Protein AF-A0A177HB81-F1 (afdb_monomer_lite)

Secondary structure (DSSP, 8-state):
--EEEEEEEEEES-HHHHHHIIIIIS-PEEEPGGGS-BPPP-SSSS--S-EEEEESSSSEEEEEE--TTHHHHTT-S--TTSS-EEEEEES-HHHHHHHHHHTT--EEEEETSSBTTEEEEEEE-TT--EEEEEEE--------S-TTS--------TT----------EEEEEEE-BPTT-HHHHHHHHHHSPPTT-SEEEEEEETTS-EEEEEEESS---TTTS-S---TTHHHHGGGBPPPTTS-SSEEEEEEEEEEEE-HHHHHHTTTS-EEEEEEEEEBPTT-HHHHHHHHHTS---TT--EEEEEEEETTEEEEEEEEEHHHHHHHHHHHHHHHHHHGGGB--BTTBSEEEEEEEEEEEEE--

Foldseek 3Di:
DDKAFAEWEAEDQCLVVVVCCCCVVVVWAWDPCVVFAFDDA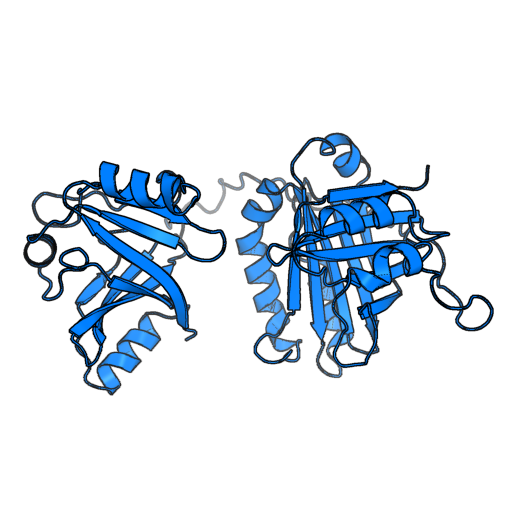DQQAADDFDWTWTHPQRYIYIYTYADPCHCVSHVHDDDCRPGIATEIEDPCVPVVVVVCVVVVWDKTFNQCRTGPQKGWIWGADPVRGIYIYIYGHDPDDDPDPDPPPPPPDLPPPPDPPQPQPCQFFKKKKKKFAFDPPCLVVVVVQCQVDPFPQFQKKWWFQFPNRMIMIMTTHRDDDDPPPDDPRPPPRCVVCVVRTDADPVRHRMDMFMATWPDKGADVVLCVVCVPAWKKKKKKKFFFDPPCQVVCVVLVNVQDDGPSWGIWIWGDRDPRMIIIITMGGPVRCVVCVVSNVVSCVVCVVGTDDDVPHRMDMTMGITPDMDGDD

Structure (mmCIF, N/CA/C/O backbone):
data_AF-A0A177HB81-F1
#
_entry.id   AF-A0A177HB81-F1
#
loop_
_atom_site.group_PDB
_atom_site.id
_atom_site.type_symbol
_atom_site.label_atom_id
_atom_site.label_alt_id
_atom_site.label_comp_id
_atom_site.label_asym_id
_atom_site.label_entity_id
_atom_site.label_seq_id
_atom_site.pdbx_PDB_ins_code
_atom_site.Cartn_x
_atom_site.Cartn_y
_atom_site.Cartn_z
_atom_site.occupancy
_atom_site.B_iso_or_equiv
_atom_site.auth_seq_id
_atom_site.auth_comp_id
_atom_site.auth_asym_id
_atom_site.auth_atom_id
_atom_site.pdbx_PDB_model_num
ATOM 1 N N . MET A 1 1 ? -5.583 -16.896 -6.179 1.00 84.88 1 MET A N 1
ATOM 2 C CA . MET A 1 1 ? -5.947 -16.187 -7.419 1.00 84.88 1 MET A CA 1
ATOM 3 C C . MET A 1 1 ? -6.757 -14.946 -7.085 1.00 84.88 1 MET A C 1
ATOM 5 O O . MET A 1 1 ? -7.984 -14.978 -7.038 1.00 84.88 1 MET A O 1
ATOM 9 N N . LYS A 1 2 ? -6.033 -13.864 -6.822 1.00 88.94 2 LYS A N 1
ATOM 10 C CA . LYS A 1 2 ? -6.499 -12.486 -6.710 1.00 88.94 2 LYS A CA 1
ATOM 11 C C . LYS A 1 2 ? -6.204 -11.761 -8.026 1.00 88.94 2 LYS A C 1
ATOM 13 O O . LYS A 1 2 ? -5.264 -12.128 -8.733 1.00 88.94 2 LYS A O 1
ATOM 18 N N . ILE A 1 3 ? -7.011 -10.755 -8.350 1.00 92.81 3 ILE A N 1
ATOM 19 C CA . ILE A 1 3 ? -6.816 -9.865 -9.497 1.00 92.81 3 ILE A CA 1
ATOM 20 C C . ILE A 1 3 ? -6.871 -8.427 -8.990 1.00 92.81 3 ILE A C 1
ATOM 22 O O . ILE A 1 3 ? -7.806 -8.059 -8.283 1.00 92.81 3 ILE A O 1
ATOM 26 N N . GLU A 1 4 ? -5.872 -7.626 -9.344 1.00 92.38 4 GLU A N 1
ATOM 27 C CA . GLU A 1 4 ? -5.764 -6.218 -8.957 1.00 92.38 4 GLU A CA 1
ATOM 28 C C . GLU A 1 4 ? -5.518 -5.364 -10.193 1.00 92.38 4 GLU A C 1
ATOM 30 O O . GLU A 1 4 ? -4.684 -5.709 -11.026 1.00 92.38 4 GLU A O 1
ATOM 35 N N . PHE A 1 5 ? -6.233 -4.250 -10.332 1.00 92.69 5 PHE A N 1
ATOM 36 C CA . PHE A 1 5 ? -5.971 -3.318 -11.425 1.00 92.69 5 PHE A CA 1
ATOM 37 C C . PHE A 1 5 ? -4.597 -2.668 -11.231 1.00 92.69 5 PHE A C 1
ATOM 39 O O . PHE A 1 5 ? -4.293 -2.209 -10.132 1.00 92.69 5 PHE A O 1
ATOM 46 N N . HIS A 1 6 ? -3.761 -2.677 -12.271 1.00 92.38 6 HIS A N 1
ATOM 47 C CA . HIS A 1 6 ? -2.344 -2.343 -12.128 1.00 92.38 6 HIS A CA 1
ATOM 48 C C . HIS A 1 6 ? -1.903 -1.153 -12.969 1.00 92.38 6 HIS A C 1
ATOM 50 O O . HIS A 1 6 ? -1.197 -0.273 -12.472 1.00 92.38 6 HIS A O 1
ATOM 56 N N . HIS A 1 7 ? -2.220 -1.157 -14.264 1.00 94.94 7 HIS A N 1
ATOM 57 C CA . HIS A 1 7 ? -1.816 -0.064 -15.136 1.00 94.94 7 HIS A CA 1
ATOM 58 C C . HIS A 1 7 ? -2.667 0.037 -16.402 1.00 94.94 7 HIS A C 1
ATOM 60 O O . HIS A 1 7 ? -3.351 -0.904 -16.807 1.00 94.94 7 HIS A O 1
ATOM 66 N N . ILE A 1 8 ? -2.577 1.197 -17.050 1.00 96.50 8 ILE A N 1
ATOM 67 C CA . ILE A 1 8 ? -3.023 1.394 -18.431 1.00 96.50 8 ILE A CA 1
ATOM 68 C C . ILE A 1 8 ? -1.790 1.602 -19.300 1.00 96.50 8 ILE A C 1
ATOM 70 O O . ILE A 1 8 ? -0.923 2.417 -18.984 1.00 96.50 8 ILE A O 1
ATOM 74 N N . ASN A 1 9 ? -1.715 0.887 -20.416 1.00 96.94 9 ASN A N 1
ATOM 75 C CA . ASN A 1 9 ? -0.726 1.140 -21.446 1.00 96.94 9 ASN A CA 1
ATOM 76 C C . ASN A 1 9 ? -1.305 2.057 -22.525 1.00 96.94 9 ASN A C 1
ATOM 78 O O . ASN A 1 9 ? -2.325 1.751 -23.143 1.00 96.94 9 ASN A O 1
ATOM 82 N N . CYS A 1 10 ? -0.627 3.174 -22.767 1.00 96.75 10 CYS A N 1
ATOM 83 C CA . CYS A 1 10 ? -0.903 4.077 -23.871 1.00 96.75 10 CYS A CA 1
ATOM 84 C C . CYS A 1 10 ? 0.230 4.005 -24.886 1.00 96.75 10 CYS A C 1
ATOM 86 O O . CYS A 1 10 ? 1.409 4.008 -24.532 1.00 96.75 10 CYS A O 1
ATOM 88 N N . VAL A 1 11 ? -0.136 3.988 -26.163 1.00 96.44 11 VAL A N 1
ATOM 89 C CA . VAL A 1 11 ? 0.810 3.744 -27.247 1.00 96.44 11 VAL A CA 1
ATOM 90 C C . VAL A 1 11 ? 0.881 4.944 -28.184 1.00 96.44 11 VAL A C 1
ATOM 92 O O . VAL A 1 11 ? -0.141 5.416 -28.681 1.00 96.44 11 VAL A O 1
ATOM 95 N N . SER A 1 12 ? 2.095 5.394 -28.501 1.00 95.81 12 SER A N 1
ATOM 96 C CA . SER A 1 12 ? 2.348 6.485 -29.450 1.00 95.81 12 SER A CA 1
ATOM 97 C C . SER A 1 12 ? 3.596 6.212 -30.288 1.00 95.81 12 SER A C 1
ATOM 99 O O . SER A 1 12 ? 4.480 5.477 -29.872 1.00 95.81 12 SER A O 1
ATOM 101 N N . LYS A 1 13 ? 3.699 6.807 -31.481 1.00 95.31 13 LYS A N 1
ATOM 102 C CA . LYS A 1 13 ? 4.989 6.879 -32.201 1.00 95.31 13 LYS A CA 1
ATOM 103 C C . LYS A 1 13 ? 5.904 7.969 -31.630 1.00 95.31 13 LYS A C 1
ATOM 105 O O . LYS A 1 13 ? 7.113 7.903 -31.798 1.00 95.31 13 LYS A O 1
ATOM 110 N N . ASP A 1 14 ? 5.314 8.965 -30.975 1.00 97.06 14 ASP A N 1
ATOM 111 C CA . ASP A 1 14 ? 5.996 10.036 -30.254 1.00 97.06 14 ASP A CA 1
ATOM 112 C C . ASP A 1 14 ? 5.778 9.822 -28.750 1.00 97.06 14 ASP A C 1
ATOM 114 O O . ASP A 1 14 ? 4.784 10.278 -28.174 1.00 97.06 14 ASP A O 1
ATOM 118 N N . VAL A 1 15 ? 6.655 9.020 -28.139 1.00 97.06 15 VAL A N 1
ATOM 119 C CA . VAL A 1 15 ? 6.592 8.691 -26.704 1.00 97.06 15 VAL A CA 1
ATOM 120 C C . VAL A 1 15 ? 6.981 9.904 -25.863 1.00 97.06 15 VAL A C 1
ATOM 122 O O . VAL A 1 15 ? 6.443 10.107 -24.779 1.00 97.06 15 VAL A O 1
ATOM 125 N N . GLU A 1 16 ? 7.897 10.734 -26.358 1.00 96.81 16 GLU A N 1
ATOM 126 C CA . GLU A 1 16 ? 8.315 11.959 -25.692 1.00 96.81 16 GLU A CA 1
ATOM 127 C C . GLU A 1 16 ? 7.184 12.984 -25.594 1.00 96.81 16 GLU A C 1
ATOM 129 O O . GLU A 1 16 ? 6.940 13.493 -24.501 1.00 96.81 16 GLU A O 1
ATOM 134 N N . GLY A 1 17 ? 6.467 13.247 -26.688 1.00 97.50 17 GLY A N 1
ATOM 135 C CA . GLY A 1 17 ? 5.301 14.130 -26.676 1.00 97.50 17 GLY A CA 1
ATOM 136 C C . GLY A 1 17 ? 4.175 13.607 -25.782 1.00 97.50 17 GLY A C 1
ATOM 137 O O . GLY A 1 17 ? 3.558 14.382 -25.051 1.00 97.50 17 GLY A O 1
ATOM 138 N N . LEU A 1 18 ? 3.947 12.287 -25.777 1.00 97.19 18 LEU A N 1
ATOM 139 C CA . LEU A 1 18 ? 2.955 11.656 -24.903 1.00 97.19 18 LEU A CA 1
ATOM 140 C C . LEU A 1 18 ? 3.323 11.808 -23.416 1.00 97.19 18 LEU A C 1
ATOM 142 O O . LEU A 1 18 ? 2.470 12.158 -22.606 1.00 97.19 18 LEU A O 1
ATOM 146 N N . ASP A 1 19 ? 4.592 11.595 -23.064 1.00 97.25 19 ASP A N 1
ATOM 147 C CA . ASP A 1 19 ? 5.115 11.792 -21.704 1.00 97.25 19 ASP A CA 1
ATOM 148 C C . ASP A 1 19 ? 4.970 13.235 -21.226 1.00 97.25 19 ASP A C 1
ATOM 150 O O . ASP A 1 19 ? 4.479 13.464 -20.123 1.00 97.25 19 ASP A O 1
ATOM 154 N N . LEU A 1 20 ? 5.339 14.209 -22.063 1.00 97.62 20 LEU A N 1
ATOM 155 C CA . LEU A 1 20 ? 5.171 15.625 -21.736 1.00 97.62 20 LEU A CA 1
ATOM 156 C C . LEU A 1 20 ? 3.702 15.980 -21.507 1.00 97.62 20 LEU A C 1
ATOM 158 O O . LEU A 1 20 ? 3.397 16.694 -20.562 1.00 97.62 20 LEU A O 1
ATOM 162 N N . PHE A 1 21 ? 2.777 15.446 -22.307 1.00 97.88 21 PHE A N 1
ATOM 163 C CA . PHE A 1 21 ? 1.351 15.681 -22.087 1.00 97.88 21 PHE A CA 1
ATOM 164 C C . PHE A 1 21 ? 0.896 15.196 -20.701 1.00 97.88 21 PHE A C 1
ATOM 166 O O . PHE A 1 21 ? 0.307 15.967 -19.943 1.00 97.88 21 PHE A O 1
ATOM 173 N N . TYR A 1 22 ? 1.194 13.945 -20.338 1.00 97.12 22 TYR A N 1
ATOM 174 C CA . TYR A 1 22 ? 0.781 13.403 -19.038 1.00 97.12 22 TYR A CA 1
ATOM 175 C C . TYR A 1 22 ? 1.461 14.108 -17.857 1.00 97.12 22 TYR A C 1
ATOM 177 O O . TYR A 1 22 ? 0.840 14.297 -16.811 1.00 97.12 22 TYR A O 1
ATOM 185 N N . ARG A 1 23 ? 2.710 14.544 -18.017 1.00 96.50 23 ARG A N 1
ATOM 186 C CA . ARG A 1 23 ? 3.455 15.231 -16.956 1.00 96.50 23 ARG A CA 1
ATOM 187 C C . ARG A 1 23 ? 3.088 16.700 -16.812 1.00 96.50 23 ARG A C 1
ATOM 189 O O . ARG A 1 23 ? 2.930 17.164 -15.694 1.00 96.50 23 ARG A O 1
ATOM 196 N N . ASP A 1 24 ? 2.930 17.430 -17.907 1.00 96.38 24 ASP A N 1
ATOM 197 C CA . ASP A 1 24 ? 2.758 18.884 -17.852 1.00 96.38 24 ASP A CA 1
ATOM 198 C C . ASP A 1 24 ? 1.278 19.277 -17.761 1.00 96.38 24 ASP A C 1
ATOM 200 O O . ASP A 1 24 ? 0.934 20.239 -17.076 1.00 96.38 24 ASP A O 1
ATOM 204 N N . ILE A 1 25 ? 0.386 18.531 -18.426 1.00 97.31 25 ILE A N 1
ATOM 205 C CA . ILE A 1 25 ? -1.056 18.825 -18.430 1.00 97.31 25 ILE A CA 1
ATOM 206 C C . ILE A 1 25 ? -1.763 18.116 -17.279 1.00 97.31 25 ILE A C 1
ATOM 208 O O . ILE A 1 25 ? -2.537 18.743 -16.560 1.00 97.31 25 ILE A O 1
ATOM 212 N N . LEU A 1 26 ? -1.497 16.819 -17.100 1.00 93.44 26 LEU A N 1
ATOM 213 C CA . LEU A 1 26 ? -2.117 16.019 -16.037 1.00 93.44 26 LEU A CA 1
ATOM 214 C C . LEU A 1 26 ? -1.284 15.964 -14.749 1.00 93.44 26 LEU A C 1
ATOM 216 O O . LEU A 1 26 ? -1.734 15.367 -13.777 1.00 93.44 26 LEU A O 1
ATOM 220 N N . GLN A 1 27 ? -0.113 16.612 -14.717 1.00 94.06 27 GLN A N 1
ATOM 221 C CA . GLN A 1 27 ? 0.740 16.735 -13.524 1.00 94.06 27 GLN A CA 1
ATOM 222 C C . GLN A 1 27 ? 1.178 15.391 -12.918 1.00 94.06 27 GLN A C 1
ATOM 224 O O . GLN A 1 27 ? 1.518 15.305 -11.735 1.00 94.06 27 GLN A O 1
ATOM 229 N N . MET A 1 28 ? 1.211 1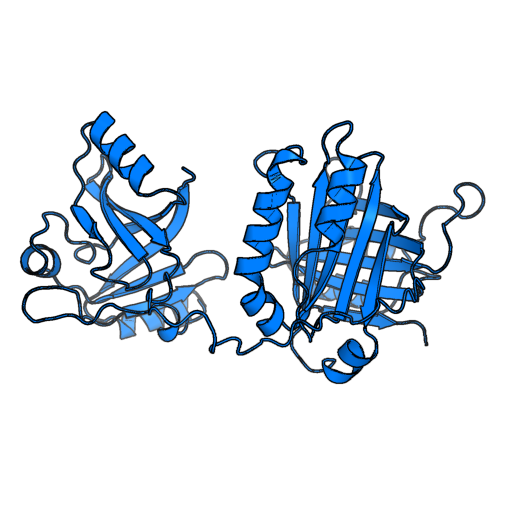4.335 -13.737 1.00 95.44 28 MET A N 1
ATOM 230 C CA . MET A 1 28 ? 1.662 13.015 -13.305 1.00 95.44 28 MET A CA 1
ATOM 231 C C . MET A 1 28 ? 3.172 12.996 -13.053 1.00 95.44 28 MET A C 1
ATOM 233 O O . MET A 1 28 ? 3.957 13.653 -13.741 1.00 95.44 28 MET A O 1
ATOM 237 N N . GLN A 1 29 ? 3.587 12.196 -12.075 1.00 95.12 29 GLN A N 1
ATOM 238 C CA . GLN A 1 29 ? 4.983 12.040 -11.686 1.00 95.12 29 GLN A CA 1
ATOM 239 C C . GLN A 1 29 ? 5.665 10.945 -12.514 1.00 95.12 29 GLN A C 1
ATOM 241 O O . GLN A 1 29 ? 5.072 9.885 -12.724 1.00 95.12 29 GLN A O 1
ATOM 246 N N . PRO A 1 30 ? 6.906 11.154 -12.988 1.00 93.81 30 PRO A N 1
ATOM 247 C CA . PRO A 1 30 ? 7.640 10.130 -13.719 1.00 93.81 30 PRO A CA 1
ATOM 248 C C . PRO A 1 30 ? 8.107 9.008 -12.783 1.00 93.81 30 PRO A C 1
ATOM 250 O O . PRO A 1 30 ? 8.604 9.266 -11.687 1.00 93.81 30 PRO A O 1
ATOM 253 N N . ILE A 1 31 ? 8.029 7.764 -13.252 1.00 86.69 31 ILE A N 1
ATOM 254 C CA . ILE A 1 31 ? 8.624 6.602 -12.584 1.00 86.69 31 ILE A CA 1
ATOM 255 C C . ILE A 1 31 ? 9.955 6.263 -13.279 1.00 86.69 31 ILE A C 1
ATOM 257 O O . ILE A 1 31 ? 9.997 6.167 -14.513 1.00 86.69 31 ILE A O 1
ATOM 261 N N . PRO A 1 32 ? 11.061 6.069 -12.532 1.00 83.50 32 PRO A N 1
ATOM 262 C CA . PRO A 1 32 ? 12.338 5.671 -13.115 1.00 83.50 32 PRO A CA 1
ATOM 263 C C . PRO A 1 32 ? 12.227 4.340 -13.869 1.00 83.50 32 PRO A C 1
ATOM 265 O O . PRO A 1 32 ? 11.822 3.327 -13.303 1.00 83.50 32 PRO A O 1
ATOM 268 N N . ALA A 1 33 ? 12.656 4.314 -15.134 1.00 71.56 33 ALA A N 1
ATOM 269 C CA . ALA A 1 33 ? 12.584 3.118 -15.978 1.00 71.56 33 ALA A CA 1
ATOM 270 C C . ALA A 1 33 ? 13.379 1.920 -15.418 1.00 71.56 33 ALA A C 1
ATOM 272 O O . ALA A 1 33 ? 13.109 0.781 -15.780 1.00 71.56 33 ALA A O 1
ATOM 273 N N . GLN A 1 34 ? 14.330 2.161 -14.510 1.00 72.12 34 GLN A N 1
ATOM 274 C CA . GLN A 1 34 ? 15.085 1.126 -13.798 1.00 72.12 34 GLN A CA 1
ATOM 275 C C . GLN A 1 34 ? 14.204 0.250 -12.895 1.00 72.12 34 GLN A C 1
ATOM 277 O O . GLN A 1 34 ? 14.617 -0.854 -12.553 1.00 72.12 34 GLN A O 1
ATOM 282 N N . GLN A 1 35 ? 13.007 0.714 -12.522 1.00 72.00 35 GLN A N 1
ATOM 283 C CA . GLN A 1 35 ? 12.039 -0.083 -11.763 1.00 72.00 35 GLN A CA 1
ATOM 284 C C . GLN A 1 35 ? 11.345 -1.151 -12.625 1.00 72.00 35 GLN A C 1
ATOM 286 O O . GLN A 1 35 ? 10.713 -2.052 -12.083 1.00 72.00 35 GLN A O 1
ATOM 291 N N . PHE A 1 36 ? 11.492 -1.089 -13.953 1.00 78.38 36 PHE A N 1
ATOM 292 C CA . PHE A 1 36 ? 10.989 -2.093 -14.885 1.00 78.38 36 PHE A CA 1
ATOM 293 C C . PHE A 1 36 ? 12.158 -2.770 -15.613 1.00 78.38 36 PHE A C 1
ATOM 295 O O . PHE A 1 36 ? 12.648 -2.292 -16.641 1.00 78.38 36 PHE A O 1
ATOM 302 N N . VAL A 1 37 ? 12.634 -3.896 -15.068 1.00 81.38 37 VAL A N 1
ATOM 303 C CA . VAL A 1 37 ? 13.778 -4.631 -15.626 1.00 81.38 37 VAL A CA 1
ATOM 304 C C . VAL A 1 37 ? 13.370 -5.347 -16.913 1.00 81.38 37 VAL A C 1
ATOM 306 O O . VAL A 1 37 ? 12.811 -6.446 -16.902 1.00 81.38 37 VAL A O 1
ATOM 309 N N . ARG A 1 38 ? 13.680 -4.717 -18.048 1.00 84.81 38 ARG A N 1
ATOM 310 C CA . ARG A 1 38 ? 13.355 -5.246 -19.375 1.00 84.81 38 ARG A CA 1
ATOM 311 C C . ARG A 1 38 ? 14.154 -6.503 -19.701 1.00 84.81 38 ARG A C 1
ATOM 313 O O . ARG A 1 38 ? 15.351 -6.604 -19.418 1.00 84.81 38 ARG A O 1
ATOM 320 N N . THR A 1 39 ? 13.499 -7.432 -20.379 1.00 85.38 39 THR A N 1
ATOM 321 C CA . THR A 1 39 ? 14.189 -8.508 -21.096 1.00 85.38 39 THR A CA 1
ATOM 322 C C . THR A 1 39 ? 14.834 -7.927 -22.351 1.00 85.38 39 THR A C 1
ATOM 324 O O . THR A 1 39 ? 14.223 -7.121 -23.058 1.00 85.38 39 THR A O 1
ATOM 327 N N . GLU A 1 40 ? 16.092 -8.287 -22.611 1.00 87.69 40 GLU A N 1
ATOM 328 C CA . GLU A 1 40 ? 16.809 -7.819 -23.797 1.00 87.69 40 GLU A CA 1
ATOM 329 C C . GLU A 1 40 ? 16.137 -8.369 -25.060 1.00 87.69 40 GLU A C 1
ATOM 331 O O . GLU A 1 40 ? 15.966 -9.579 -25.217 1.00 87.69 40 GLU A O 1
ATOM 336 N N . ALA A 1 41 ? 15.737 -7.479 -25.968 1.00 88.12 41 ALA A N 1
ATOM 337 C CA . ALA A 1 41 ? 15.132 -7.894 -27.222 1.00 88.12 41 ALA A CA 1
ATOM 338 C C . ALA A 1 41 ? 16.200 -8.389 -28.203 1.00 88.12 41 ALA A C 1
ATOM 340 O O . ALA A 1 41 ? 17.287 -7.828 -28.321 1.00 88.12 41 ALA A O 1
ATOM 341 N N . THR A 1 42 ? 15.851 -9.403 -28.988 1.00 88.19 42 THR A N 1
ATOM 342 C CA . THR A 1 42 ? 16.672 -9.892 -30.097 1.00 88.19 42 THR A CA 1
ATOM 343 C C . THR A 1 42 ? 16.049 -9.493 -31.435 1.00 88.19 42 THR A C 1
ATOM 345 O O . THR A 1 42 ? 15.024 -8.815 -31.496 1.00 88.19 42 THR A O 1
ATOM 348 N N . LYS A 1 43 ? 16.629 -9.941 -32.554 1.00 82.44 43 LYS A N 1
ATOM 349 C CA . LYS A 1 43 ? 16.017 -9.749 -33.882 1.00 82.44 43 LYS A CA 1
ATOM 350 C C . LYS A 1 43 ? 14.705 -10.519 -34.062 1.00 82.44 43 LYS A C 1
ATOM 352 O O . LYS A 1 43 ? 13.917 -10.157 -34.927 1.00 82.44 43 LYS A O 1
ATOM 357 N N . VAL A 1 44 ? 14.491 -11.583 -33.290 1.00 85.81 44 VAL A N 1
ATOM 358 C CA . VAL A 1 44 ? 13.391 -12.542 -33.487 1.00 85.81 44 VAL A CA 1
ATOM 359 C C . VAL A 1 44 ? 12.546 -12.751 -32.231 1.00 85.81 44 VAL A C 1
ATOM 361 O O . VAL A 1 44 ? 11.741 -13.671 -32.212 1.00 85.81 44 VAL A O 1
ATOM 364 N N . ASP A 1 45 ? 12.756 -11.947 -31.186 1.00 88.38 45 ASP A N 1
ATOM 365 C CA . ASP A 1 45 ? 12.040 -12.034 -29.908 1.00 88.38 45 ASP A CA 1
ATOM 366 C C . ASP A 1 45 ? 12.179 -10.719 -29.117 1.00 88.38 45 ASP A C 1
ATOM 368 O O . ASP A 1 45 ? 13.123 -9.956 -29.343 1.00 88.38 45 ASP A O 1
ATOM 372 N N . GLY A 1 46 ? 11.255 -10.438 -28.204 1.00 90.94 46 GLY A N 1
ATOM 373 C CA . GLY A 1 46 ? 11.243 -9.250 -27.350 1.00 90.94 46 GLY A CA 1
ATOM 374 C C . GLY A 1 46 ? 10.709 -7.979 -28.017 1.00 90.94 46 GLY A C 1
ATOM 375 O O . GLY A 1 46 ? 10.225 -7.978 -29.154 1.00 90.94 46 GLY A O 1
ATOM 376 N N . TYR A 1 47 ? 10.822 -6.871 -27.290 1.00 92.88 47 TYR A N 1
ATOM 377 C CA . TYR A 1 47 ? 10.435 -5.524 -27.712 1.00 92.88 47 TYR A CA 1
ATOM 378 C C . TYR A 1 47 ? 11.460 -4.523 -27.177 1.00 92.88 47 TYR A C 1
ATOM 380 O O . TYR A 1 47 ? 11.730 -4.501 -25.978 1.00 92.88 47 TYR A O 1
ATOM 388 N N . ASP A 1 48 ? 12.030 -3.711 -28.064 1.00 91.31 48 ASP A N 1
ATOM 389 C CA . ASP A 1 48 ? 13.089 -2.721 -27.821 1.00 91.31 48 ASP A CA 1
ATOM 390 C C . ASP A 1 48 ? 12.631 -1.273 -28.038 1.00 91.31 48 ASP A C 1
ATOM 392 O O . ASP A 1 48 ? 13.421 -0.349 -27.848 1.00 91.31 48 ASP A O 1
ATOM 396 N N . GLY A 1 49 ? 11.351 -1.056 -28.356 1.00 92.19 49 GLY A N 1
ATOM 397 C CA . GLY A 1 49 ? 10.796 0.290 -28.487 1.00 92.19 49 GLY A CA 1
ATOM 398 C C . GLY A 1 49 ? 10.888 1.083 -27.184 1.00 92.19 49 GLY A C 1
ATOM 399 O O . GLY A 1 49 ? 11.055 0.525 -26.085 1.00 92.19 49 GLY A O 1
ATOM 400 N N . LYS A 1 50 ? 10.804 2.408 -27.302 1.00 94.44 50 LYS A N 1
ATOM 401 C CA . LYS A 1 50 ? 10.862 3.312 -26.151 1.00 94.44 50 LYS A CA 1
ATOM 402 C C . LYS A 1 50 ? 9.706 3.039 -25.193 1.00 94.44 50 LYS A C 1
ATOM 404 O O . LYS A 1 50 ? 8.592 2.707 -25.601 1.00 94.44 50 LYS A O 1
ATOM 409 N N . ILE A 1 51 ? 9.983 3.199 -23.905 1.00 93.00 51 ILE A N 1
ATOM 410 C CA . ILE A 1 51 ? 8.967 3.133 -22.864 1.00 93.00 51 ILE A CA 1
ATOM 411 C C . ILE A 1 51 ? 9.252 4.187 -21.803 1.00 93.00 51 ILE A C 1
ATOM 413 O O . ILE A 1 51 ? 10.407 4.415 -21.433 1.00 93.00 51 ILE A O 1
ATOM 417 N N . LYS A 1 52 ? 8.193 4.838 -21.339 1.00 95.06 52 LYS A N 1
ATOM 418 C CA . LYS A 1 52 ? 8.206 5.730 -20.186 1.00 95.06 52 LYS A CA 1
ATOM 419 C C . LYS A 1 52 ? 7.083 5.346 -19.237 1.00 95.06 52 LYS A C 1
ATOM 421 O O . LYS A 1 52 ? 6.116 4.706 -19.639 1.00 95.06 52 LYS A O 1
ATOM 426 N N . PHE A 1 53 ? 7.231 5.741 -17.985 1.00 94.94 53 PHE A N 1
ATOM 427 C CA . PHE A 1 53 ? 6.309 5.392 -16.920 1.00 94.94 53 PHE A CA 1
ATOM 428 C C . PHE A 1 53 ? 5.935 6.662 -16.171 1.00 94.94 53 PHE A C 1
ATOM 430 O O . PHE A 1 53 ? 6.816 7.447 -15.813 1.00 94.94 53 PHE A O 1
ATOM 437 N N . VAL A 1 54 ? 4.643 6.863 -15.947 1.00 95.31 54 VAL A N 1
ATOM 438 C CA . VAL A 1 54 ? 4.114 7.981 -15.159 1.00 95.31 54 VAL A CA 1
ATOM 439 C C . VAL A 1 54 ? 3.041 7.476 -14.199 1.00 95.31 54 VAL A C 1
ATOM 441 O O . VAL A 1 54 ? 2.463 6.413 -14.416 1.00 95.31 54 VAL A O 1
ATOM 444 N N . THR A 1 55 ? 2.795 8.207 -13.119 1.00 93.44 55 THR A N 1
ATOM 445 C CA . THR A 1 55 ? 1.806 7.854 -12.093 1.00 93.44 55 THR A CA 1
ATOM 446 C C . THR A 1 55 ? 1.180 9.101 -11.486 1.00 93.44 55 THR A C 1
ATOM 448 O O . THR A 1 55 ? 1.827 10.143 -11.391 1.00 93.44 55 THR A O 1
ATOM 451 N N . GLU A 1 56 ? -0.072 8.995 -11.051 1.00 90.19 56 GLU A N 1
ATOM 452 C CA . GLU A 1 56 ? -0.690 9.993 -10.166 1.00 90.19 56 GLU A CA 1
ATOM 453 C C . GLU A 1 56 ? -0.471 9.680 -8.673 1.00 90.19 56 GLU A C 1
ATOM 455 O O . GLU A 1 56 ? -0.658 10.547 -7.827 1.00 90.19 56 GLU A O 1
ATOM 460 N N . GLY A 1 57 ? 0.019 8.476 -8.361 1.00 84.62 57 GLY A N 1
ATOM 461 C CA . GLY A 1 57 ? 0.315 8.010 -7.009 1.00 84.62 57 GLY A CA 1
ATOM 462 C C . GLY A 1 57 ? -0.127 6.567 -6.789 1.00 84.62 57 GLY A C 1
ATOM 463 O O . GLY A 1 57 ? 0.661 5.757 -6.303 1.00 84.62 57 GLY A O 1
ATOM 464 N N . SER A 1 58 ? -1.355 6.226 -7.188 1.00 80.12 58 SER A N 1
ATOM 465 C CA . SER A 1 58 ? -1.952 4.904 -6.954 1.00 80.12 58 SER A CA 1
ATOM 466 C C . SER A 1 58 ? -1.896 3.969 -8.167 1.00 80.12 58 SER A C 1
ATOM 468 O O . SER A 1 58 ? -1.738 2.761 -7.997 1.00 80.12 58 SER A O 1
ATOM 470 N N . MET A 1 59 ? -1.975 4.514 -9.384 1.00 82.88 59 MET A N 1
ATOM 471 C CA . MET A 1 59 ? -2.026 3.756 -10.637 1.00 82.88 59 MET A CA 1
ATOM 472 C C . MET A 1 59 ? -0.887 4.144 -11.580 1.00 82.88 59 MET A C 1
ATOM 474 O O . MET A 1 59 ? -0.573 5.324 -11.742 1.00 82.88 59 MET A O 1
ATOM 478 N N . GLN A 1 60 ? -0.297 3.158 -12.257 1.00 90.75 60 GLN A N 1
ATOM 479 C CA . GLN A 1 60 ? 0.757 3.414 -13.239 1.00 90.75 60 GLN A CA 1
ATOM 480 C C . GLN A 1 60 ? 0.177 3.573 -14.649 1.00 90.75 60 GLN A C 1
ATOM 482 O O . GLN A 1 60 ? -0.797 2.919 -15.029 1.00 90.75 60 GLN A O 1
ATOM 487 N N . MET A 1 61 ? 0.820 4.407 -15.461 1.00 94.88 61 MET A N 1
ATOM 488 C CA . MET A 1 61 ? 0.623 4.445 -16.904 1.00 94.88 61 MET A CA 1
ATOM 489 C C . MET A 1 61 ? 1.925 4.112 -17.618 1.00 94.88 61 MET A C 1
ATOM 491 O O . MET A 1 61 ? 2.968 4.724 -17.377 1.00 94.88 61 MET A O 1
ATOM 495 N N . HIS A 1 62 ? 1.851 3.135 -18.515 1.00 95.81 62 HIS A N 1
ATOM 496 C CA . HIS A 1 62 ? 2.966 2.718 -19.355 1.00 95.81 62 HIS A CA 1
ATOM 497 C C . HIS A 1 62 ? 2.824 3.400 -20.714 1.00 95.81 62 HIS A C 1
ATOM 499 O O . HIS A 1 62 ? 1.864 3.158 -21.440 1.00 95.81 62 HIS A O 1
ATOM 505 N N . LEU A 1 63 ? 3.772 4.259 -21.070 1.00 97.06 63 LEU A N 1
ATOM 506 C CA . LEU A 1 63 ? 3.784 4.995 -22.329 1.00 97.06 63 LEU A CA 1
ATOM 507 C C . LEU A 1 63 ? 4.751 4.295 -23.282 1.00 97.06 63 LEU A C 1
ATOM 509 O O . LEU A 1 63 ? 5.965 4.463 -23.165 1.00 97.06 63 LEU A O 1
ATOM 513 N N . ALA A 1 64 ? 4.226 3.470 -24.185 1.00 95.94 64 ALA A N 1
ATOM 514 C CA . ALA A 1 64 ? 5.023 2.620 -25.065 1.00 95.94 64 ALA A CA 1
ATOM 515 C C . ALA A 1 64 ? 5.061 3.136 -26.510 1.00 95.94 64 ALA A C 1
ATOM 517 O O . ALA A 1 64 ? 4.093 3.695 -27.031 1.00 95.94 64 ALA A O 1
ATOM 518 N N . GLU A 1 65 ? 6.190 2.919 -27.178 1.00 97.12 65 GLU A N 1
ATOM 519 C CA . GLU A 1 65 ? 6.315 3.130 -28.614 1.00 97.12 65 GLU A CA 1
ATOM 520 C C . GLU A 1 65 ? 5.448 2.141 -29.409 1.00 97.12 65 GLU A C 1
ATOM 522 O O . GLU A 1 65 ? 5.439 0.936 -29.157 1.00 97.12 65 GLU A O 1
ATOM 527 N N . LYS A 1 66 ? 4.711 2.647 -30.402 1.00 96.56 66 LYS A N 1
ATOM 528 C CA . LYS A 1 66 ? 3.911 1.794 -31.289 1.00 96.56 66 LYS A CA 1
ATOM 529 C C . LYS A 1 66 ? 4.812 0.971 -32.204 1.00 96.56 66 LYS A C 1
ATOM 531 O O . LYS A 1 66 ? 5.394 1.527 -33.135 1.00 96.56 66 LYS A O 1
ATOM 536 N N . ASP A 1 67 ? 4.806 -0.349 -32.039 1.00 94.56 67 ASP A N 1
ATOM 537 C CA . ASP A 1 67 ? 5.404 -1.283 -32.997 1.00 94.56 67 ASP A CA 1
ATOM 538 C C . ASP A 1 67 ? 4.404 -2.374 -33.408 1.00 94.56 67 ASP A C 1
ATOM 540 O O . ASP A 1 67 ? 4.031 -3.268 -32.647 1.00 94.56 67 ASP A O 1
ATOM 544 N N . LEU A 1 68 ? 3.983 -2.310 -34.672 1.00 95.75 68 LEU A N 1
ATOM 545 C CA . LEU A 1 68 ? 3.004 -3.230 -35.251 1.00 95.75 68 LEU A CA 1
ATOM 546 C C . LEU A 1 68 ? 3.577 -4.633 -35.513 1.00 95.75 68 LEU A C 1
ATOM 548 O O . LEU A 1 68 ? 2.817 -5.556 -35.795 1.00 95.75 68 LEU A O 1
ATOM 552 N N . ASN A 1 69 ? 4.894 -4.823 -35.393 1.00 94.62 69 ASN A N 1
ATOM 553 C CA . ASN A 1 69 ? 5.555 -6.097 -35.668 1.00 94.62 69 ASN A CA 1
ATOM 554 C C . ASN A 1 69 ? 5.780 -6.958 -34.418 1.00 94.62 69 ASN A C 1
ATOM 556 O O . ASN A 1 69 ? 6.201 -8.107 -34.558 1.00 94.62 69 ASN A O 1
ATOM 560 N N . VAL A 1 70 ? 5.492 -6.457 -33.209 1.00 95.44 70 VAL A N 1
ATOM 561 C CA . VAL A 1 70 ? 5.795 -7.161 -31.947 1.00 95.44 70 VAL A CA 1
ATOM 562 C C . VAL A 1 70 ? 5.130 -8.534 -31.877 1.00 95.44 70 VAL A C 1
ATOM 564 O O . VAL A 1 70 ? 5.789 -9.509 -31.520 1.00 95.44 70 VAL A O 1
ATOM 567 N N . ALA A 1 71 ? 3.860 -8.661 -32.264 1.00 95.81 71 ALA A N 1
ATOM 568 C CA . ALA A 1 71 ? 3.179 -9.959 -32.287 1.00 95.81 71 ALA A CA 1
ATOM 569 C C . ALA A 1 71 ? 3.853 -10.955 -33.245 1.00 95.81 71 ALA A C 1
ATOM 571 O O . ALA A 1 71 ? 4.164 -12.082 -32.857 1.00 95.81 71 ALA A O 1
ATOM 572 N N . ALA A 1 72 ? 4.157 -10.517 -34.471 1.00 95.12 72 ALA A N 1
ATOM 573 C CA . ALA A 1 72 ? 4.816 -11.350 -35.475 1.00 95.12 72 ALA A CA 1
ATOM 574 C C . ALA A 1 72 ? 6.223 -11.778 -35.028 1.00 95.12 72 ALA A C 1
ATOM 576 O O . ALA A 1 72 ? 6.569 -12.956 -35.125 1.00 95.12 72 ALA A O 1
ATOM 577 N N . LYS A 1 73 ? 7.004 -10.839 -34.480 1.00 94.25 73 LYS A N 1
ATOM 578 C CA . LYS A 1 73 ? 8.349 -11.073 -33.940 1.00 94.25 73 LYS A CA 1
ATOM 579 C C . LYS A 1 73 ? 8.324 -12.153 -32.858 1.00 94.25 73 LYS A C 1
ATOM 581 O O . LYS A 1 73 ? 9.077 -13.110 -32.945 1.00 94.25 73 LYS A O 1
ATOM 586 N N . ASN A 1 74 ? 7.383 -12.061 -31.922 1.00 94.56 74 ASN A N 1
ATOM 587 C CA . ASN A 1 74 ? 7.262 -12.977 -30.784 1.00 94.56 74 ASN A CA 1
ATOM 588 C C . ASN A 1 74 ? 6.421 -14.237 -31.079 1.00 94.56 74 ASN A C 1
ATOM 590 O O . ASN A 1 74 ? 6.176 -15.048 -30.186 1.00 94.56 74 ASN A O 1
ATOM 594 N N . LYS A 1 75 ? 5.965 -14.431 -32.328 1.00 96.19 75 LYS A N 1
ATOM 595 C CA . LYS A 1 75 ? 5.093 -15.550 -32.742 1.00 96.19 75 LYS A CA 1
ATOM 596 C C . LYS A 1 75 ? 3.846 -15.662 -31.858 1.00 96.19 75 LYS A C 1
ATOM 598 O O . LYS A 1 75 ? 3.523 -16.730 -31.325 1.00 96.19 75 LYS A O 1
ATOM 603 N N . ARG A 1 76 ? 3.167 -14.534 -31.674 1.00 96.81 76 ARG A N 1
ATOM 604 C CA . ARG A 1 76 ? 1.914 -14.403 -30.927 1.00 96.81 76 ARG A CA 1
ATOM 605 C C . ARG A 1 76 ? 0.843 -13.774 -31.808 1.00 96.81 76 ARG A C 1
ATOM 607 O O . ARG A 1 76 ? 1.147 -13.167 -32.828 1.00 96.81 76 ARG A O 1
ATOM 614 N N . HIS A 1 77 ? -0.414 -13.975 -31.426 1.00 95.38 77 HIS A N 1
ATOM 615 C CA . HIS A 1 77 ? -1.581 -13.528 -32.190 1.00 95.38 77 HIS A CA 1
ATOM 616 C C . HIS A 1 77 ? -2.174 -12.205 -31.679 1.00 95.38 77 HIS A C 1
ATOM 618 O O . HIS A 1 77 ? -3.035 -11.646 -32.344 1.00 95.38 77 HIS A O 1
ATOM 624 N N . ILE A 1 78 ? -1.700 -11.697 -30.536 1.00 97.69 78 ILE A N 1
ATOM 625 C CA . ILE A 1 78 ? -2.141 -10.434 -29.928 1.00 97.69 78 ILE A CA 1
ATOM 626 C C . ILE A 1 78 ? -0.934 -9.514 -29.838 1.00 97.69 78 ILE A C 1
ATOM 628 O O . ILE A 1 78 ? 0.095 -9.936 -29.322 1.00 97.69 78 ILE A O 1
ATOM 632 N N . ASN A 1 79 ? -1.043 -8.280 -30.333 1.00 97.06 79 ASN A N 1
ATOM 633 C CA . ASN A 1 79 ? 0.011 -7.279 -30.200 1.00 97.06 79 ASN A CA 1
ATOM 634 C C . ASN A 1 79 ? -0.288 -6.343 -29.013 1.00 97.06 79 ASN A C 1
ATOM 636 O O . ASN A 1 79 ? -1.206 -5.527 -29.114 1.00 97.06 79 ASN A O 1
ATOM 640 N N . PRO A 1 80 ? 0.488 -6.398 -27.915 1.00 95.31 80 PRO A N 1
ATOM 641 C CA . PRO A 1 80 ? 0.215 -5.582 -26.733 1.00 95.31 80 PRO A CA 1
ATOM 642 C C . PRO A 1 80 ? 0.470 -4.084 -26.954 1.00 95.31 80 PRO A C 1
ATOM 644 O O . PRO A 1 80 ? -0.068 -3.260 -26.223 1.00 95.31 80 PRO A O 1
ATOM 647 N N . VAL A 1 81 ? 1.254 -3.705 -27.967 1.00 95.56 81 VAL A N 1
ATOM 648 C CA . VAL A 1 81 ? 1.635 -2.308 -28.240 1.00 95.56 81 VAL A CA 1
ATOM 649 C C . VAL A 1 81 ? 1.109 -1.808 -29.587 1.00 95.56 81 VAL A C 1
ATOM 651 O O . VAL A 1 81 ? 1.671 -0.896 -30.187 1.00 95.56 81 VAL A O 1
ATOM 654 N N . GLU A 1 82 ? 0.015 -2.387 -30.089 1.00 92.38 82 GLU A N 1
ATOM 655 C CA . GLU A 1 82 ? -0.687 -1.847 -31.259 1.00 92.38 82 GLU A CA 1
ATOM 656 C C . GLU A 1 82 ? -1.626 -0.700 -30.865 1.00 92.38 82 GLU A C 1
ATOM 658 O O . GLU A 1 82 ? -1.528 0.396 -31.423 1.00 92.38 82 GLU A O 1
ATOM 663 N N . ASN A 1 83 ? -2.497 -0.924 -29.876 1.00 92.88 83 ASN A N 1
ATOM 664 C CA . ASN A 1 83 ? -3.500 0.049 -29.419 1.00 92.88 83 ASN A CA 1
ATOM 665 C C . ASN A 1 83 ? -3.422 0.365 -27.918 1.00 92.88 83 ASN A C 1
ATOM 667 O O . ASN A 1 83 ? -4.188 1.195 -27.437 1.00 92.88 83 ASN A O 1
ATOM 671 N N . GLY A 1 84 ? -2.474 -0.239 -27.203 1.00 94.69 84 GLY A N 1
ATOM 672 C CA . GLY A 1 84 ? -2.420 -0.207 -25.746 1.00 94.69 84 GLY A CA 1
ATOM 673 C C . GLY A 1 84 ? -3.231 -1.333 -25.123 1.00 94.69 84 GLY A C 1
ATOM 674 O O . GLY A 1 84 ? -3.781 -2.178 -25.830 1.00 94.69 84 GLY A O 1
ATOM 675 N N . HIS A 1 85 ? -3.255 -1.367 -23.796 1.00 98.12 85 HIS A N 1
ATOM 676 C CA . HIS A 1 85 ? -3.914 -2.420 -23.028 1.00 98.12 85 HIS A CA 1
ATOM 677 C C . HIS A 1 85 ? -4.265 -1.962 -21.615 1.00 98.12 85 HIS A C 1
ATOM 679 O O . HIS A 1 85 ? -3.703 -1.001 -21.086 1.00 98.12 85 HIS A O 1
ATOM 685 N N . ILE A 1 86 ? -5.205 -2.682 -21.014 1.00 98.19 86 ILE A N 1
ATOM 686 C CA . ILE A 1 86 ? -5.580 -2.567 -19.605 1.00 98.19 86 ILE A CA 1
ATOM 687 C C . ILE A 1 86 ? -4.931 -3.741 -18.885 1.00 98.19 86 ILE A C 1
ATOM 689 O O . ILE A 1 86 ? -5.094 -4.882 -19.315 1.00 98.19 86 ILE A O 1
ATOM 693 N N . ALA A 1 87 ? -4.205 -3.475 -17.806 1.00 97.56 87 ALA A N 1
ATOM 694 C CA . ALA A 1 87 ? -3.426 -4.497 -17.131 1.00 97.56 87 ALA A CA 1
ATOM 695 C C . ALA A 1 87 ? -3.878 -4.741 -15.700 1.00 97.56 87 ALA A C 1
ATOM 697 O O . ALA A 1 87 ? -4.117 -3.809 -14.923 1.00 97.56 87 ALA A O 1
ATOM 698 N N . PHE A 1 88 ? -3.896 -6.019 -15.344 1.00 97.56 88 PHE A N 1
ATOM 699 C CA . PHE A 1 88 ? -4.129 -6.485 -13.994 1.00 97.56 88 PHE A CA 1
ATOM 700 C C . PHE A 1 88 ? -2.970 -7.346 -13.506 1.00 97.56 88 PHE A C 1
ATOM 702 O O . PHE A 1 88 ? -2.320 -8.063 -14.269 1.00 97.56 88 PHE A O 1
ATOM 709 N N . ARG A 1 89 ? -2.751 -7.313 -12.198 1.00 95.12 89 ARG A N 1
ATOM 710 C CA . ARG A 1 89 ? -1.807 -8.174 -11.502 1.00 95.12 89 ARG A CA 1
ATOM 711 C C . ARG A 1 89 ? -2.530 -9.356 -10.872 1.00 95.12 89 ARG A C 1
ATOM 713 O O . ARG A 1 89 ? -3.628 -9.201 -10.339 1.00 95.12 89 ARG A O 1
ATOM 720 N N . THR A 1 90 ? -1.889 -10.520 -10.889 1.00 96.38 90 THR A N 1
ATOM 721 C CA . THR A 1 90 ? -2.343 -11.714 -10.174 1.00 96.38 90 THR A CA 1
ATOM 722 C C . THR A 1 90 ? -1.243 -12.333 -9.316 1.00 96.38 90 THR A C 1
ATOM 724 O O . THR A 1 90 ? -0.055 -12.190 -9.608 1.00 96.38 90 THR A O 1
ATOM 727 N N . ASP A 1 91 ? -1.656 -13.024 -8.255 1.00 92.62 91 ASP A N 1
ATOM 728 C CA . ASP A 1 91 ? -0.810 -13.852 -7.388 1.00 92.62 91 ASP A CA 1
ATOM 729 C C . ASP A 1 91 ? -0.604 -15.278 -7.939 1.00 92.62 91 ASP A C 1
ATOM 731 O O . ASP A 1 91 ? 0.282 -15.988 -7.468 1.00 92.62 91 ASP A O 1
ATOM 735 N N . ASP A 1 92 ? -1.406 -15.702 -8.926 1.00 94.25 92 ASP A N 1
ATOM 736 C CA . ASP A 1 92 ? -1.361 -17.052 -9.496 1.00 94.25 92 ASP A CA 1
ATOM 737 C C . ASP A 1 92 ? -1.759 -17.068 -10.986 1.00 94.25 92 ASP A C 1
ATOM 739 O O . ASP A 1 92 ? -2.896 -17.361 -11.372 1.00 94.25 92 ASP A O 1
ATOM 743 N N . ILE A 1 93 ? -0.784 -16.781 -11.851 1.00 96.88 93 ILE A N 1
ATOM 744 C CA . ILE A 1 93 ? -0.925 -16.780 -13.312 1.00 96.88 93 ILE A CA 1
ATOM 745 C C . ILE A 1 93 ? -1.244 -18.173 -13.859 1.00 96.88 93 ILE A C 1
ATOM 747 O O . ILE A 1 93 ? -1.839 -18.300 -14.927 1.00 96.88 93 ILE A O 1
ATOM 751 N N . THR A 1 94 ? -0.863 -19.235 -13.145 1.00 96.81 94 THR A N 1
ATOM 752 C CA . THR A 1 94 ? -1.139 -20.609 -13.579 1.00 96.81 94 THR A CA 1
ATOM 753 C C . THR A 1 94 ? -2.612 -20.932 -13.376 1.00 96.81 94 THR A C 1
ATOM 755 O O . THR A 1 94 ? -3.262 -21.399 -14.314 1.00 96.81 94 THR A O 1
ATOM 758 N N . ALA A 1 95 ? -3.161 -20.618 -12.199 1.00 96.75 95 ALA A N 1
ATOM 759 C CA . ALA A 1 95 ? -4.592 -20.727 -11.948 1.00 96.75 95 ALA A CA 1
ATOM 760 C C . ALA A 1 95 ? -5.400 -19.821 -12.885 1.00 96.75 95 ALA A C 1
ATOM 762 O O . ALA A 1 95 ? -6.433 -20.253 -13.394 1.00 96.75 95 ALA A O 1
ATOM 763 N N . PHE A 1 96 ? -4.914 -18.609 -13.180 1.00 98.00 96 PHE A N 1
ATOM 764 C CA . PHE A 1 96 ? -5.609 -17.698 -14.091 1.00 98.00 96 PHE A CA 1
ATOM 765 C C . PHE A 1 96 ? -5.641 -18.216 -15.535 1.00 98.00 96 PHE A C 1
ATOM 767 O O . PHE A 1 96 ? -6.696 -18.203 -16.166 1.00 98.00 96 PHE A O 1
ATOM 774 N N . LYS A 1 97 ? -4.535 -18.769 -16.048 1.00 98.38 97 LYS A N 1
ATOM 775 C CA . LYS A 1 97 ? -4.524 -19.440 -17.360 1.00 98.38 97 LYS A CA 1
ATOM 776 C C . LYS A 1 97 ? -5.496 -20.618 -17.414 1.00 98.38 97 LYS A C 1
ATOM 778 O O . LYS A 1 97 ? -6.293 -20.702 -18.341 1.00 98.38 97 LYS A O 1
ATOM 783 N N . ALA A 1 98 ? -5.493 -21.473 -16.390 1.00 98.00 98 ALA A N 1
ATOM 784 C CA . ALA A 1 98 ? -6.442 -22.584 -16.303 1.00 98.00 98 ALA A CA 1
ATOM 785 C C . ALA A 1 98 ? -7.901 -22.095 -16.247 1.00 98.00 98 ALA A C 1
ATOM 787 O O . ALA A 1 98 ? -8.793 -22.733 -16.806 1.00 98.00 98 ALA A O 1
ATOM 788 N N . HIS A 1 99 ? -8.149 -20.953 -15.602 1.00 97.94 99 HIS A N 1
ATOM 789 C CA . HIS A 1 99 ? -9.457 -20.311 -15.582 1.00 97.94 99 HIS A CA 1
ATOM 790 C C . HIS A 1 99 ? -9.885 -19.828 -16.978 1.00 97.94 99 HIS A C 1
ATOM 792 O O . HIS A 1 99 ? -11.029 -20.079 -17.361 1.00 97.94 99 HIS A O 1
ATOM 798 N N . LEU A 1 100 ? -8.985 -19.213 -17.756 1.00 98.44 100 LEU A N 1
ATOM 799 C CA . LEU A 1 100 ? -9.249 -18.831 -19.152 1.00 98.44 100 LEU A CA 1
ATOM 800 C C . LEU A 1 100 ? -9.530 -20.055 -20.035 1.00 98.44 100 LEU A C 1
ATOM 802 O O . LEU A 1 100 ? -10.528 -20.068 -20.758 1.00 98.44 100 LEU A O 1
ATOM 806 N N . ASP A 1 101 ? -8.714 -21.107 -19.920 1.00 98.31 101 ASP A N 1
ATOM 807 C CA . ASP A 1 101 ? -8.891 -22.359 -20.665 1.00 98.31 101 ASP A CA 1
ATOM 808 C C . ASP A 1 101 ? -10.247 -23.013 -20.360 1.00 98.31 101 ASP A C 1
ATOM 810 O O . ASP A 1 101 ? -10.964 -23.429 -21.273 1.00 98.31 101 ASP A O 1
ATOM 814 N N . ALA A 1 102 ? -10.644 -23.053 -19.083 1.00 98.31 102 ALA A N 1
ATOM 815 C CA . ALA A 1 102 ? -11.932 -23.600 -18.656 1.00 98.31 102 ALA A CA 1
ATOM 816 C C . ALA A 1 102 ? -13.137 -22.839 -19.240 1.00 98.31 102 ALA A C 1
ATOM 818 O O . ALA A 1 102 ? -14.214 -23.419 -19.381 1.00 98.31 102 ALA A O 1
ATOM 819 N N . HIS A 1 103 ? -12.953 -21.566 -19.598 1.00 98.12 103 HIS A N 1
ATOM 820 C CA . HIS A 1 103 ? -13.975 -20.720 -20.220 1.00 98.12 103 HIS A CA 1
ATOM 821 C C . HIS A 1 103 ? -13.798 -20.580 -21.739 1.00 98.12 103 HIS A C 1
ATOM 823 O O . HIS A 1 103 ? -14.558 -19.853 -22.376 1.00 98.12 103 HIS A O 1
ATOM 829 N N . GLY A 1 104 ? -12.828 -21.279 -22.338 1.00 97.94 104 GLY A N 1
ATOM 830 C CA . GLY A 1 104 ? -12.573 -21.232 -23.777 1.00 97.94 104 GLY A CA 1
ATOM 831 C C . GLY A 1 104 ? -12.083 -19.871 -24.277 1.00 97.94 104 GLY A C 1
ATOM 832 O O . GLY A 1 104 ? -12.317 -19.541 -25.439 1.00 97.94 104 GLY A O 1
ATOM 833 N N . ILE A 1 105 ? -11.429 -19.078 -23.421 1.00 98.25 105 ILE A N 1
ATOM 834 C CA . ILE A 1 105 ? -10.886 -17.764 -23.782 1.00 98.25 105 ILE A CA 1
ATOM 835 C C . ILE A 1 105 ? -9.430 -17.941 -24.239 1.00 98.25 105 ILE A C 1
ATOM 837 O O . ILE A 1 105 ? -8.573 -18.267 -23.415 1.00 98.25 105 ILE A O 1
ATOM 841 N N . PRO A 1 106 ? -9.111 -17.737 -25.531 1.00 97.56 106 PRO A N 1
ATOM 842 C CA . PRO A 1 106 ? -7.739 -17.838 -26.011 1.00 97.56 106 PRO A CA 1
ATOM 843 C C . PRO A 1 106 ? -6.884 -16.679 -25.482 1.00 97.56 106 PRO A C 1
ATOM 845 O O . PRO A 1 106 ? -7.329 -15.532 -25.435 1.00 97.56 106 PRO A O 1
ATOM 848 N N . PHE A 1 107 ? -5.630 -16.974 -25.141 1.00 98.56 107 PHE A N 1
ATOM 849 C CA . PHE A 1 107 ? -4.658 -15.981 -24.689 1.00 98.56 107 PHE A CA 1
ATOM 850 C C . PHE A 1 107 ? -3.286 -16.187 -25.343 1.00 98.56 107 PHE A C 1
ATOM 852 O O . PHE A 1 107 ? -2.883 -17.297 -25.699 1.00 98.56 107 PHE A O 1
ATOM 859 N N . ALA A 1 108 ? -2.544 -15.096 -25.504 1.00 98.12 108 ALA A N 1
ATOM 860 C CA . ALA A 1 108 ? -1.153 -15.078 -25.919 1.00 98.12 108 ALA A CA 1
ATOM 861 C C . ALA A 1 108 ? -0.246 -15.065 -24.680 1.00 98.1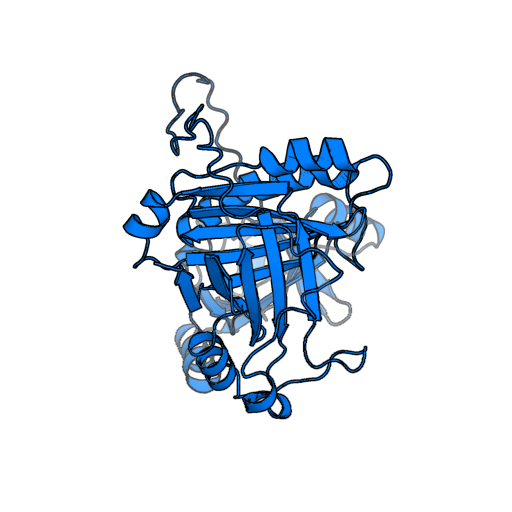2 108 ALA A C 1
ATOM 863 O O . ALA A 1 108 ? -0.152 -14.055 -23.986 1.00 98.12 108 ALA A O 1
ATOM 864 N N . ASP A 1 109 ? 0.441 -16.178 -24.413 1.00 97.94 109 ASP A N 1
ATOM 865 C CA . ASP A 1 109 ? 1.400 -16.271 -23.307 1.00 97.94 109 ASP A CA 1
ATOM 866 C C . ASP A 1 109 ? 2.768 -15.718 -23.729 1.00 97.94 109 ASP A C 1
ATOM 868 O O . ASP A 1 109 ? 3.492 -16.337 -24.517 1.00 97.94 109 ASP A O 1
ATOM 872 N N . TYR A 1 110 ? 3.111 -14.537 -23.229 1.00 96.88 110 TYR A N 1
ATOM 873 C CA . TYR A 1 110 ? 4.392 -13.888 -23.481 1.00 96.88 110 TYR A CA 1
ATOM 874 C C . TYR A 1 110 ? 5.448 -14.235 -22.430 1.00 96.88 110 TYR A C 1
ATOM 876 O O . TYR A 1 110 ? 6.596 -13.842 -22.596 1.00 96.88 110 TYR A O 1
ATOM 884 N N . GLY A 1 111 ? 5.113 -14.981 -21.374 1.00 95.25 111 GLY A N 1
ATOM 885 C CA . GLY A 1 111 ? 6.061 -15.298 -20.309 1.00 95.25 111 GLY A CA 1
ATOM 886 C C . GLY A 1 111 ? 6.800 -14.047 -19.838 1.00 95.25 111 GLY A C 1
ATOM 887 O O . GLY A 1 111 ? 6.183 -13.024 -19.560 1.00 95.25 111 GLY A O 1
ATOM 888 N N . THR A 1 112 ? 8.126 -14.118 -19.813 1.00 93.06 112 THR A N 1
ATOM 889 C CA . THR A 1 112 ? 9.023 -13.022 -19.423 1.00 93.06 112 THR A CA 1
ATOM 890 C C . THR A 1 112 ? 9.591 -12.243 -20.613 1.00 93.06 112 THR A C 1
ATOM 892 O O . THR A 1 112 ? 10.636 -11.604 -20.508 1.00 93.06 112 THR A O 1
ATOM 895 N N . THR A 1 113 ? 8.946 -12.285 -21.781 1.00 91.12 113 THR A N 1
ATOM 896 C CA . THR A 1 113 ? 9.465 -11.670 -23.016 1.00 91.12 113 THR A CA 1
ATOM 897 C C . THR A 1 113 ? 9.683 -10.154 -22.907 1.00 91.12 113 THR A C 1
ATOM 899 O O . THR A 1 113 ? 10.586 -9.635 -23.564 1.00 91.12 113 THR A O 1
ATOM 902 N N . PHE A 1 114 ? 8.901 -9.423 -22.102 1.00 89.88 114 PHE A N 1
ATOM 903 C CA . PHE A 1 114 ? 9.049 -7.963 -21.970 1.00 89.88 114 PHE A CA 1
ATOM 904 C C . PHE A 1 114 ? 9.699 -7.521 -20.657 1.00 89.88 114 PHE A C 1
ATOM 906 O O . PHE A 1 114 ? 10.379 -6.493 -20.632 1.00 89.88 114 PHE A O 1
ATOM 913 N N . SER A 1 115 ? 9.547 -8.310 -19.596 1.00 87.94 115 SER A N 1
ATOM 914 C CA . SER A 1 115 ? 10.154 -8.082 -18.288 1.00 87.94 115 SER A CA 1
ATOM 915 C C . SER A 1 115 ? 10.766 -9.371 -17.766 1.00 87.94 115 SER A C 1
ATOM 917 O O . SER A 1 115 ? 10.119 -10.417 -17.770 1.00 87.94 115 SER A O 1
ATOM 919 N N . GLN A 1 116 ? 11.989 -9.289 -17.243 1.00 82.12 116 GLN A N 1
ATOM 920 C CA . GLN A 1 116 ? 12.655 -10.442 -16.624 1.00 82.12 116 GLN A CA 1
ATOM 921 C C . GLN A 1 116 ? 11.944 -10.882 -15.343 1.00 82.12 116 GLN A C 1
ATOM 923 O O . GLN A 1 116 ? 12.105 -12.013 -14.888 1.00 82.12 116 GLN A O 1
ATOM 928 N N . GLN A 1 117 ? 11.181 -9.966 -14.751 1.00 87.62 117 GLN A N 1
ATOM 929 C CA . GLN A 1 117 ? 10.564 -10.143 -13.453 1.00 87.62 117 GLN A CA 1
ATOM 930 C C . GLN A 1 117 ? 9.084 -10.470 -13.557 1.00 87.62 117 GLN A C 1
ATOM 932 O O . GLN A 1 117 ? 8.521 -10.848 -12.544 1.00 87.62 117 GLN A O 1
ATOM 937 N N . TRP A 1 118 ? 8.424 -10.343 -14.711 1.00 91.12 118 TRP A N 1
ATOM 938 C CA . TRP A 1 118 ? 6.977 -10.564 -14.811 1.00 91.12 118 TRP A CA 1
ATOM 939 C C . TRP A 1 118 ? 6.643 -11.653 -15.827 1.00 91.12 118 TRP A C 1
ATOM 941 O O . TRP A 1 118 ? 7.161 -11.642 -16.938 1.00 91.12 118 TRP A O 1
ATOM 951 N N . HIS A 1 119 ? 5.742 -12.567 -15.463 1.00 96.56 119 HIS A N 1
ATOM 952 C CA . HIS A 1 119 ? 5.089 -13.471 -16.411 1.00 96.56 119 HIS A CA 1
ATOM 953 C C . HIS A 1 119 ? 3.822 -12.800 -16.922 1.00 96.56 119 HIS A C 1
ATOM 955 O O . HIS A 1 119 ? 2.901 -12.585 -16.140 1.00 96.56 119 HIS A O 1
ATOM 961 N N . GLN A 1 120 ? 3.764 -12.504 -18.216 1.00 97.19 120 GLN A N 1
ATOM 962 C CA . GLN A 1 120 ? 2.707 -11.711 -18.838 1.00 97.19 120 GLN A CA 1
ATOM 963 C C . GLN A 1 120 ? 1.918 -12.550 -19.845 1.00 97.19 120 GLN A C 1
ATOM 965 O O . GLN A 1 120 ? 2.493 -13.227 -20.704 1.00 97.19 120 GLN A O 1
ATOM 970 N N . ILE A 1 121 ? 0.591 -12.486 -19.765 1.00 98.62 121 ILE A N 1
ATOM 971 C CA . ILE A 1 121 ? -0.309 -13.017 -20.791 1.00 98.62 121 ILE A CA 1
ATOM 972 C C . ILE A 1 121 ? -1.253 -11.918 -21.267 1.00 98.62 121 ILE A C 1
ATOM 974 O O . ILE A 1 121 ? -1.623 -11.037 -20.494 1.00 98.62 121 ILE A O 1
ATOM 978 N N . PHE A 1 122 ? -1.675 -12.010 -22.524 1.00 98.62 122 PHE A N 1
ATOM 979 C CA . PHE A 1 122 ? -2.615 -11.067 -23.124 1.00 98.62 122 PHE A CA 1
ATOM 980 C C . PHE A 1 122 ? -3.804 -11.812 -23.721 1.00 98.62 122 PHE A C 1
ATOM 982 O O . PHE A 1 122 ? -3.630 -12.879 -24.302 1.00 98.62 122 PHE A O 1
ATOM 989 N N . PHE A 1 123 ? -5.004 -11.264 -23.597 1.00 98.56 123 PHE A N 1
ATOM 990 C CA . PHE A 1 123 ? -6.232 -11.795 -24.195 1.00 98.56 123 PHE A CA 1
ATOM 991 C C . PHE A 1 123 ? -7.175 -10.642 -24.541 1.00 98.56 123 PHE A C 1
ATOM 993 O O . PHE A 1 123 ? -6.881 -9.489 -24.233 1.00 98.56 123 PHE A O 1
ATOM 1000 N N . HIS A 1 124 ? -8.284 -10.940 -25.214 1.00 98.19 124 HIS A N 1
ATOM 1001 C CA . HIS A 1 124 ? -9.297 -9.937 -25.527 1.00 98.19 124 HIS A CA 1
ATOM 1002 C C . HIS A 1 124 ? -10.473 -10.034 -24.562 1.00 98.19 124 HIS A C 1
ATOM 1004 O O . HIS A 1 124 ? -10.936 -11.134 -24.250 1.00 98.19 124 HIS A O 1
ATOM 1010 N N . ASP A 1 125 ? -10.973 -8.884 -24.123 1.00 96.88 125 ASP A N 1
ATOM 1011 C CA . ASP A 1 125 ? -12.318 -8.809 -23.560 1.00 96.88 125 ASP A CA 1
ATOM 1012 C C . ASP A 1 125 ? -13.384 -8.963 -24.675 1.00 96.88 125 ASP A C 1
ATOM 1014 O O . ASP A 1 125 ? -13.041 -9.037 -25.863 1.00 96.88 125 ASP A O 1
ATOM 1018 N N . PRO A 1 126 ? -14.686 -9.019 -24.336 1.00 96.94 126 PRO A N 1
ATOM 1019 C CA . PRO A 1 126 ? -15.747 -9.148 -25.337 1.00 96.94 126 PRO A CA 1
ATOM 1020 C C . PRO A 1 126 ? -15.814 -8.015 -26.377 1.00 96.94 126 PRO A C 1
ATOM 1022 O O . PRO A 1 126 ? -16.357 -8.233 -27.458 1.00 96.94 126 PRO A O 1
ATOM 1025 N N . GLU A 1 127 ? -15.257 -6.838 -26.079 1.00 96.94 127 GLU A N 1
ATOM 1026 C CA . GLU A 1 127 ? -15.240 -5.668 -26.969 1.00 96.94 127 GLU A CA 1
ATOM 1027 C C . GLU A 1 127 ? -13.953 -5.586 -27.810 1.00 96.94 127 GLU A C 1
ATOM 1029 O O . GLU A 1 127 ? -13.781 -4.681 -28.628 1.00 96.94 127 GLU A O 1
ATOM 1034 N N . GLY A 1 128 ? -13.040 -6.547 -27.642 1.00 92.75 128 GLY A N 1
ATOM 1035 C CA . GLY A 1 128 ? -11.774 -6.606 -28.361 1.00 92.75 128 GLY A CA 1
ATOM 1036 C C . GLY A 1 128 ? -10.653 -5.781 -27.727 1.00 92.75 128 GLY A C 1
ATOM 1037 O O . GLY A 1 128 ? -9.564 -5.717 -28.308 1.00 92.75 128 GLY A O 1
ATOM 1038 N N . ASN A 1 129 ? -10.854 -5.198 -26.541 1.00 96.81 129 ASN A N 1
ATOM 1039 C CA . ASN A 1 129 ? -9.775 -4.531 -25.816 1.00 96.81 129 ASN A CA 1
ATOM 1040 C C . ASN A 1 129 ? -8.717 -5.557 -25.415 1.00 96.81 129 ASN A C 1
ATOM 1042 O O . ASN A 1 129 ? -9.042 -6.667 -24.990 1.00 96.81 129 ASN A O 1
ATOM 1046 N N . VAL A 1 130 ? -7.443 -5.185 -25.535 1.00 98.12 130 VAL A N 1
ATOM 1047 C CA . VAL A 1 130 ? -6.347 -6.036 -25.071 1.00 98.12 130 VAL A CA 1
ATOM 1048 C C . VAL A 1 130 ? -6.261 -5.929 -23.553 1.00 98.12 130 VAL A C 1
ATOM 1050 O O . VAL A 1 130 ? -6.050 -4.844 -23.005 1.00 98.12 130 VAL A O 1
ATOM 1053 N N . ILE A 1 131 ? -6.408 -7.069 -22.889 1.00 98.62 131 ILE A N 1
ATOM 1054 C CA . ILE A 1 131 ? -6.250 -7.222 -21.450 1.00 98.62 131 ILE A CA 1
ATOM 1055 C C . ILE A 1 131 ? -4.937 -7.939 -21.185 1.00 98.62 131 ILE A C 1
ATOM 1057 O O . ILE A 1 131 ? -4.694 -9.019 -21.723 1.00 98.62 131 ILE A O 1
ATOM 1061 N N . GLU A 1 132 ? -4.104 -7.343 -20.343 1.00 98.56 132 GLU A N 1
ATOM 1062 C CA . GLU A 1 132 ? -2.947 -8.002 -19.759 1.00 98.56 132 GLU A CA 1
ATOM 1063 C C . GLU A 1 132 ? -3.312 -8.552 -18.381 1.00 98.56 132 GLU A C 1
ATOM 1065 O O . GLU A 1 132 ? -3.894 -7.852 -17.549 1.00 98.56 132 GLU A O 1
ATOM 1070 N N . VAL A 1 133 ? -2.900 -9.788 -18.110 1.00 98.50 133 VAL A N 1
ATOM 1071 C CA . VAL A 1 133 ? -2.739 -10.264 -16.736 1.00 98.50 133 VAL A CA 1
ATOM 1072 C C . VAL A 1 133 ? -1.296 -10.685 -16.548 1.00 98.50 133 VAL A C 1
ATOM 1074 O O . VAL A 1 133 ? -0.767 -11.490 -17.319 1.00 98.50 133 VAL A O 1
ATOM 1077 N N . HIS A 1 134 ? -0.656 -10.135 -15.522 1.00 97.31 134 HIS A N 1
ATOM 1078 C CA . HIS A 1 134 ? 0.724 -10.456 -15.207 1.00 97.31 134 HIS A CA 1
ATOM 1079 C C . HIS A 1 134 ? 0.905 -10.880 -13.754 1.00 97.31 134 HIS A C 1
ATOM 1081 O O . HIS A 1 134 ? 0.189 -10.442 -12.854 1.00 97.31 134 HIS A O 1
ATOM 1087 N N . GLN A 1 135 ? 1.900 -11.728 -13.521 1.00 95.00 135 GLN A N 1
ATOM 1088 C CA . GLN A 1 135 ? 2.375 -12.071 -12.187 1.00 95.00 135 GLN A CA 1
ATOM 1089 C C . GLN A 1 135 ? 3.823 -11.628 -12.041 1.00 95.00 135 GLN A C 1
ATOM 1091 O O . GLN A 1 135 ? 4.655 -11.900 -12.906 1.00 95.00 135 GLN A O 1
ATOM 1096 N N . GLU A 1 136 ? 4.130 -10.985 -10.921 1.00 89.69 136 GLU A N 1
ATOM 1097 C CA . GLU A 1 136 ? 5.509 -10.724 -10.535 1.00 89.69 136 GLU A CA 1
ATOM 1098 C C . GLU A 1 136 ? 6.170 -12.032 -10.082 1.00 89.69 136 GLU A C 1
ATOM 1100 O O . GLU A 1 136 ? 5.739 -12.707 -9.147 1.00 89.69 136 GLU A O 1
ATOM 1105 N N . LEU A 1 137 ? 7.209 -12.425 -10.802 1.00 84.38 137 LEU A N 1
ATOM 1106 C CA . LEU A 1 137 ? 8.062 -13.548 -10.488 1.00 84.38 137 LEU A CA 1
ATOM 1107 C C . LEU A 1 137 ? 9.057 -13.099 -9.428 1.00 84.38 137 LEU A C 1
ATOM 1109 O O . LEU A 1 137 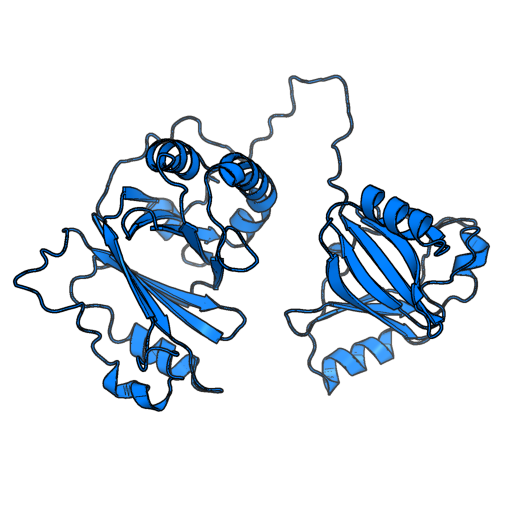? 9.878 -12.206 -9.644 1.00 84.38 137 LEU A O 1
ATOM 1113 N N . GLN A 1 138 ? 9.037 -13.781 -8.288 1.00 60.94 138 GLN A N 1
ATOM 1114 C CA . GLN A 1 138 ? 10.182 -13.742 -7.396 1.00 60.94 138 GLN A CA 1
ATOM 1115 C C . GLN A 1 138 ? 11.367 -14.323 -8.169 1.00 60.94 138 GLN A C 1
ATOM 1117 O O . GLN A 1 138 ? 11.343 -15.495 -8.554 1.00 60.94 138 GLN A O 1
ATOM 1122 N N . LEU A 1 139 ? 12.392 -13.508 -8.428 1.00 47.56 139 LEU A N 1
ATOM 1123 C CA . LEU A 1 139 ? 13.652 -14.006 -8.964 1.00 47.56 139 LEU A CA 1
ATOM 1124 C C . LEU A 1 139 ? 14.179 -15.053 -7.978 1.00 47.56 139 LEU A C 1
ATOM 1126 O O . LEU A 1 139 ? 14.686 -14.717 -6.908 1.00 47.56 139 LEU A O 1
ATOM 1130 N N . GLN A 1 140 ? 14.049 -16.335 -8.324 1.00 32.28 140 GLN A N 1
ATOM 1131 C CA . GLN A 1 140 ? 14.821 -17.369 -7.657 1.00 32.28 140 GLN A CA 1
ATOM 1132 C C . GLN A 1 140 ? 16.280 -17.054 -7.964 1.00 32.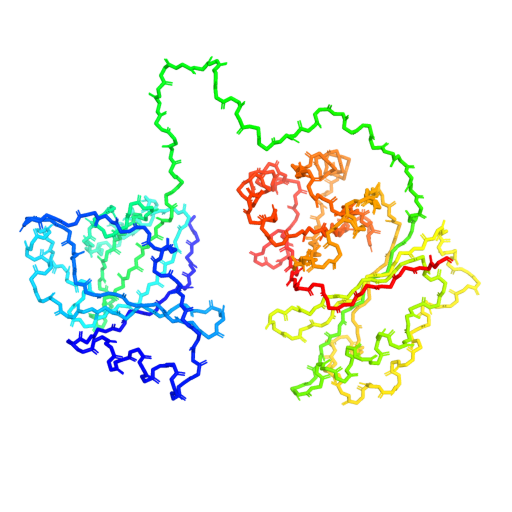28 140 GLN A C 1
ATOM 1134 O O . GLN A 1 140 ? 16.699 -17.099 -9.122 1.00 32.28 140 GLN A O 1
ATOM 1139 N N . ALA A 1 141 ? 17.049 -16.707 -6.931 1.00 29.73 141 ALA A N 1
ATOM 1140 C CA . ALA A 1 141 ? 18.496 -16.665 -7.050 1.00 29.73 141 ALA A CA 1
ATOM 1141 C C . ALA A 1 141 ? 18.969 -17.983 -7.702 1.00 29.73 141 ALA A C 1
ATOM 1143 O O . ALA A 1 141 ? 18.413 -19.043 -7.382 1.00 29.73 141 ALA A O 1
ATOM 1144 N N . PRO A 1 142 ? 19.948 -17.952 -8.625 1.00 27.42 142 PRO A N 1
ATOM 1145 C CA . PRO A 1 142 ? 20.412 -19.158 -9.295 1.00 27.42 142 PRO A CA 1
ATOM 1146 C C . PRO A 1 142 ? 20.754 -20.232 -8.261 1.00 27.42 142 PRO A C 1
ATOM 1148 O O . PRO A 1 142 ? 21.457 -19.959 -7.287 1.00 27.42 142 PRO A O 1
ATOM 1151 N N . ARG A 1 143 ? 20.280 -21.465 -8.477 1.00 34.12 143 ARG A N 1
ATOM 1152 C CA . ARG A 1 143 ? 20.779 -22.644 -7.759 1.00 34.12 143 ARG A CA 1
ATOM 1153 C C . ARG A 1 143 ? 22.227 -22.890 -8.182 1.00 34.12 143 ARG A C 1
ATOM 1155 O O . ARG A 1 143 ? 22.499 -23.735 -9.024 1.00 34.12 143 ARG A O 1
ATOM 1162 N N . THR A 1 144 ? 23.157 -22.137 -7.615 1.00 28.78 144 THR A N 1
ATOM 1163 C CA . THR A 1 144 ? 24.563 -22.523 -7.568 1.00 28.78 144 THR A CA 1
ATOM 1164 C C . THR A 1 144 ? 24.782 -23.346 -6.311 1.00 28.78 144 THR A C 1
ATOM 1166 O O . THR A 1 144 ? 24.548 -22.886 -5.192 1.00 28.78 144 THR A O 1
ATOM 1169 N N . GLU A 1 145 ? 25.202 -24.588 -6.525 1.00 34.72 145 GLU A N 1
ATOM 1170 C CA . GLU A 1 145 ? 25.758 -25.494 -5.528 1.00 34.72 145 GLU A CA 1
ATOM 1171 C C . GLU A 1 145 ? 26.996 -24.868 -4.874 1.00 34.72 145 GLU A C 1
ATOM 1173 O O . GLU A 1 145 ? 28.122 -25.172 -5.230 1.00 34.72 145 GLU A O 1
ATOM 1178 N N . THR A 1 146 ? 26.783 -23.968 -3.923 1.00 29.55 146 THR A N 1
ATOM 1179 C CA . THR A 1 146 ? 27.741 -23.566 -2.884 1.00 29.55 146 THR A CA 1
ATOM 1180 C C . THR A 1 146 ? 26.951 -22.898 -1.759 1.00 29.55 146 THR A C 1
ATOM 1182 O O . THR A 1 146 ? 27.094 -21.715 -1.446 1.00 29.55 146 THR A O 1
ATOM 1185 N N . MET A 1 147 ? 26.084 -23.682 -1.111 1.00 35.31 147 MET A N 1
ATOM 1186 C CA . MET A 1 147 ? 25.543 -23.328 0.202 1.00 35.31 147 MET A CA 1
ATOM 1187 C C . MET A 1 147 ? 26.661 -23.392 1.250 1.00 35.31 147 MET A C 1
ATOM 1189 O O . MET A 1 147 ? 26.730 -24.340 2.023 1.00 35.31 147 MET A O 1
ATOM 1193 N N . GLN A 1 148 ? 27.545 -22.391 1.274 1.00 33.75 148 GLN A N 1
ATOM 1194 C CA . GLN A 1 148 ? 28.288 -22.054 2.492 1.00 33.75 148 GLN A CA 1
ATOM 1195 C C . GLN A 1 148 ? 28.901 -20.646 2.547 1.00 33.75 148 GLN A C 1
ATOM 1197 O O . GLN A 1 148 ? 29.287 -20.245 3.639 1.00 33.75 148 GLN A O 1
ATOM 1202 N N . GLU A 1 149 ? 28.926 -19.842 1.472 1.00 32.03 149 GLU A N 1
ATOM 1203 C CA . GLU A 1 149 ? 29.731 -18.598 1.499 1.00 32.03 149 GLU A CA 1
ATOM 1204 C C . GLU A 1 149 ? 29.073 -17.282 1.053 1.00 32.03 149 GLU A C 1
ATOM 1206 O O . GLU A 1 149 ? 29.755 -16.265 0.976 1.00 32.03 149 GLU A O 1
ATOM 1211 N N . GLN A 1 150 ? 27.751 -17.202 0.870 1.00 32.53 150 GLN A N 1
ATOM 1212 C CA . GLN A 1 150 ? 27.094 -15.900 0.628 1.00 32.53 150 GLN A CA 1
ATOM 1213 C C . GLN A 1 150 ? 25.977 -15.586 1.624 1.00 32.53 150 GLN A C 1
ATOM 1215 O O . GLN A 1 150 ? 24.868 -15.190 1.286 1.00 32.53 150 GLN A O 1
ATOM 1220 N N . ARG A 1 151 ? 26.346 -15.672 2.906 1.00 32.69 151 ARG A N 1
ATOM 1221 C CA . ARG A 1 151 ? 25.857 -14.763 3.949 1.00 32.69 151 ARG A CA 1
ATOM 1222 C C . ARG A 1 151 ? 26.598 -13.424 3.812 1.00 32.69 151 ARG A C 1
ATOM 1224 O O . ARG A 1 151 ? 27.575 -13.179 4.508 1.00 32.69 151 ARG A O 1
ATOM 1231 N N . LYS A 1 152 ? 26.153 -12.558 2.909 1.00 32.28 152 LYS A N 1
ATOM 1232 C CA . LYS A 1 152 ? 26.312 -11.103 3.081 1.00 32.28 152 LYS A CA 1
ATOM 1233 C C . LYS A 1 152 ? 24.905 -10.561 3.323 1.00 32.28 152 LYS A C 1
ATOM 1235 O O . LYS A 1 152 ? 24.213 -10.200 2.388 1.00 32.28 152 LYS A O 1
ATOM 1240 N N . ALA A 1 153 ? 24.316 -10.852 4.478 1.00 32.97 153 ALA A N 1
ATOM 1241 C CA . ALA A 1 153 ? 24.402 -9.998 5.658 1.00 32.97 153 ALA A CA 1
ATOM 1242 C C . ALA A 1 153 ? 23.991 -8.543 5.343 1.00 32.97 153 ALA A C 1
ATOM 1244 O O . ALA A 1 153 ? 24.834 -7.657 5.308 1.00 32.97 153 ALA A O 1
ATOM 1245 N N . VAL A 1 154 ? 22.680 -8.294 5.201 1.00 36.62 154 VAL A N 1
ATOM 1246 C CA . VAL A 1 154 ? 22.094 -7.324 6.141 1.00 36.62 154 VAL A CA 1
ATOM 1247 C C . VAL A 1 154 ? 22.396 -7.935 7.502 1.00 36.62 154 VAL A C 1
ATOM 1249 O O . VAL A 1 154 ? 22.021 -9.098 7.700 1.00 36.62 154 VAL A O 1
ATOM 1252 N N . PRO A 1 155 ? 23.162 -7.295 8.386 1.00 34.66 155 PRO A N 1
ATOM 1253 C CA . PRO A 1 155 ? 23.493 -7.920 9.647 1.00 34.66 155 PRO A CA 1
ATOM 1254 C C . PRO A 1 155 ? 22.224 -7.989 10.508 1.00 34.66 155 PRO A C 1
ATOM 1256 O O . PRO A 1 155 ? 21.920 -7.143 11.329 1.00 34.66 155 PRO A O 1
ATOM 1259 N N . LEU A 1 156 ? 21.446 -9.055 10.336 1.00 40.59 156 LEU A N 1
ATOM 1260 C CA . LEU A 1 156 ? 20.549 -9.537 11.371 1.00 40.59 156 LEU A CA 1
ATOM 1261 C C . LEU A 1 156 ? 21.453 -9.914 12.543 1.00 40.59 156 LEU A C 1
ATOM 1263 O O . LEU A 1 156 ? 22.036 -11.001 12.565 1.00 40.59 156 LEU A O 1
ATOM 1267 N N . ARG A 1 157 ? 21.631 -8.998 13.501 1.00 38.25 157 ARG A N 1
ATOM 1268 C CA . ARG A 1 157 ? 22.199 -9.363 14.795 1.00 38.25 157 ARG A CA 1
ATOM 1269 C C . ARG A 1 157 ? 21.297 -10.436 15.392 1.00 38.25 157 ARG A C 1
ATOM 1271 O O . ARG A 1 157 ? 20.204 -10.151 15.872 1.00 38.25 157 ARG A O 1
ATOM 1278 N N . ALA A 1 158 ? 21.788 -11.672 15.399 1.00 38.09 158 ALA A N 1
ATOM 1279 C CA . ALA A 1 158 ? 21.443 -12.601 16.457 1.00 38.09 158 ALA A CA 1
ATOM 1280 C C . ALA A 1 158 ? 21.852 -11.917 17.770 1.00 38.09 158 ALA A C 1
ATOM 1282 O O . ALA A 1 158 ? 23.039 -11.726 18.024 1.00 38.09 158 ALA A O 1
ATOM 1283 N N . GLY A 1 159 ? 20.869 -11.457 18.540 1.00 35.25 159 GLY A N 1
ATOM 1284 C CA . GLY A 1 159 ? 21.111 -10.800 19.819 1.00 35.25 159 GLY A CA 1
ATOM 1285 C C . GLY A 1 159 ? 21.547 -9.339 19.698 1.00 35.25 159 GLY A C 1
ATOM 1286 O O . GLY A 1 159 ? 22.639 -8.965 20.111 1.00 35.25 159 GLY A O 1
ATOM 1287 N N . ILE A 1 160 ? 20.647 -8.464 19.252 1.00 37.69 160 ILE A N 1
ATOM 1288 C CA . ILE A 1 160 ? 20.353 -7.371 20.181 1.00 37.69 160 ILE A CA 1
ATOM 1289 C C . ILE A 1 160 ? 19.506 -8.074 21.235 1.00 37.69 160 ILE A C 1
ATOM 1291 O O . ILE A 1 160 ? 18.376 -8.448 20.927 1.00 37.69 160 ILE A O 1
ATOM 1295 N N . GLU A 1 161 ? 20.063 -8.375 22.417 1.00 37.62 161 GLU A N 1
ATOM 1296 C CA . GLU A 1 161 ? 19.164 -8.576 23.555 1.00 37.62 161 GLU A CA 1
ATOM 1297 C C . GLU A 1 161 ? 18.266 -7.346 23.535 1.00 37.62 161 GLU A C 1
ATOM 1299 O O . GLU A 1 161 ? 18.823 -6.241 23.567 1.00 37.62 161 GLU A O 1
ATOM 1304 N N . PRO A 1 162 ? 16.937 -7.492 23.368 1.00 39.19 162 PRO A N 1
ATOM 1305 C CA . PRO A 1 162 ? 16.071 -6.345 23.470 1.00 39.19 162 PRO A CA 1
ATOM 1306 C C . PRO A 1 162 ? 16.448 -5.717 24.800 1.00 39.19 162 PRO A C 1
ATOM 1308 O O . PRO A 1 162 ? 16.315 -6.346 25.854 1.00 39.19 162 PRO A O 1
ATOM 1311 N N . SER A 1 163 ? 16.993 -4.504 24.766 1.00 36.59 163 SER A N 1
ATOM 1312 C CA . SER A 1 163 ? 16.890 -3.678 25.942 1.00 36.59 163 SER A CA 1
ATOM 1313 C C . SER A 1 163 ? 15.383 -3.580 26.125 1.00 36.59 163 SER A C 1
ATOM 1315 O O . SER A 1 163 ? 14.690 -2.917 25.358 1.00 36.59 163 SER A O 1
ATOM 1317 N N . HIS A 1 164 ? 14.853 -4.356 27.071 1.00 40.41 164 HIS A N 1
ATOM 1318 C CA . HIS A 1 164 ? 13.454 -4.339 27.478 1.00 40.41 164 HIS A CA 1
ATOM 1319 C C . HIS A 1 164 ? 13.195 -3.024 28.214 1.00 40.41 164 HIS A C 1
ATOM 1321 O O . HIS A 1 164 ? 12.673 -2.999 29.324 1.00 40.41 164 HIS A O 1
ATOM 1327 N N . ASN A 1 165 ? 13.620 -1.908 27.628 1.00 43.78 165 ASN A N 1
ATOM 1328 C CA . ASN A 1 165 ? 13.316 -0.592 28.114 1.00 43.78 165 ASN A CA 1
ATOM 1329 C C . ASN A 1 165 ? 11.887 -0.305 27.651 1.00 43.78 165 ASN A C 1
ATOM 1331 O O . ASN A 1 165 ? 11.650 0.477 26.735 1.00 43.78 165 ASN A O 1
ATOM 1335 N N . THR A 1 166 ? 10.938 -1.030 28.251 1.00 53.25 166 THR A N 1
ATOM 1336 C CA . THR A 1 166 ? 9.493 -0.857 28.103 1.00 53.25 166 THR A CA 1
ATOM 1337 C C . THR A 1 166 ? 9.105 0.442 28.795 1.00 53.25 166 THR A C 1
ATOM 1339 O O . THR A 1 166 ? 8.469 0.443 29.853 1.00 53.25 166 THR A O 1
ATOM 1342 N N . ALA A 1 167 ? 9.568 1.563 28.243 1.00 66.44 167 ALA A N 1
ATOM 1343 C CA . ALA A 1 167 ? 9.134 2.869 28.692 1.00 66.44 167 ALA A CA 1
ATOM 1344 C C . ALA A 1 167 ? 7.646 3.021 28.374 1.00 66.44 167 ALA A C 1
ATOM 1346 O O . ALA A 1 167 ? 6.896 3.460 29.233 1.00 66.44 167 ALA A O 1
ATOM 1347 N N . ALA A 1 168 ? 7.194 2.584 27.193 1.00 82.62 168 ALA A N 1
ATOM 1348 C CA . ALA A 1 168 ? 5.784 2.610 26.841 1.00 82.62 168 ALA A CA 1
ATOM 1349 C C . ALA A 1 168 ? 5.031 1.400 27.418 1.00 82.62 168 ALA A C 1
ATOM 1351 O O . ALA A 1 168 ? 5.329 0.254 27.090 1.00 82.62 168 ALA A O 1
ATOM 1352 N N . LYS A 1 169 ? 4.017 1.661 28.243 1.00 88.00 169 LYS A N 1
ATOM 1353 C CA . LYS A 1 169 ? 3.091 0.656 28.794 1.00 88.00 169 LYS A CA 1
ATOM 1354 C C . LYS A 1 169 ? 1.686 0.765 28.222 1.00 88.00 169 LYS A C 1
ATOM 1356 O O . LYS A 1 169 ? 0.919 -0.191 28.293 1.00 88.00 169 LYS A O 1
ATOM 1361 N N . PHE A 1 170 ? 1.346 1.912 27.651 1.00 90.00 170 PHE A N 1
ATOM 1362 C CA . PHE A 1 170 ? 0.035 2.176 27.077 1.00 90.00 170 PHE A CA 1
ATOM 1363 C C . PHE A 1 170 ? 0.181 3.028 25.820 1.00 90.00 170 PHE A C 1
ATOM 1365 O O . PHE A 1 170 ? 1.114 3.830 25.717 1.00 90.00 170 PHE A O 1
ATOM 1372 N N . ALA A 1 171 ? -0.720 2.845 24.861 1.00 92.06 171 ALA A N 1
ATOM 1373 C CA . ALA A 1 171 ? -0.728 3.621 23.632 1.00 92.06 171 ALA A CA 1
ATOM 1374 C C . ALA A 1 171 ? -2.136 4.076 23.262 1.00 92.06 171 ALA A C 1
ATOM 1376 O O . ALA A 1 171 ? -3.121 3.381 23.519 1.00 92.06 171 ALA A O 1
ATOM 1377 N N . VAL A 1 172 ? -2.205 5.235 22.615 1.00 92.06 172 VAL A N 1
ATOM 1378 C CA . VAL A 1 172 ? -3.420 5.802 22.032 1.00 92.06 172 VAL A CA 1
ATOM 1379 C C . VAL A 1 172 ? -3.150 6.073 20.559 1.00 92.06 172 VAL A C 1
ATOM 1381 O O . VAL A 1 172 ? -2.217 6.796 20.214 1.00 92.06 172 VAL A O 1
ATOM 1384 N N . ILE A 1 173 ? -3.969 5.481 19.698 1.00 93.12 173 ILE A N 1
ATOM 1385 C CA . ILE A 1 173 ? -3.925 5.608 18.247 1.00 93.12 173 ILE A CA 1
ATOM 1386 C C . ILE A 1 173 ? -5.198 6.333 17.824 1.00 93.12 173 ILE A C 1
ATOM 1388 O O . ILE A 1 173 ? -6.298 5.815 18.021 1.00 93.12 173 ILE A O 1
ATOM 1392 N N . SER A 1 174 ? -5.050 7.523 17.252 1.00 92.06 174 SER A N 1
ATOM 1393 C CA . SER A 1 174 ? -6.179 8.355 16.827 1.00 92.06 174 SER A CA 1
ATOM 1394 C C . SER A 1 174 ? -6.122 8.592 15.332 1.00 92.06 174 SER A C 1
ATOM 1396 O O . SER A 1 174 ? -5.062 8.911 14.798 1.00 92.06 174 SER A O 1
ATOM 1398 N N . ARG A 1 175 ? -7.259 8.428 14.660 1.00 93.00 175 ARG A N 1
ATOM 1399 C CA . ARG A 1 175 ? -7.405 8.589 13.215 1.00 93.00 175 ARG A CA 1
ATOM 1400 C C . ARG A 1 175 ? -8.346 9.741 12.902 1.00 93.00 175 ARG A C 1
ATOM 1402 O O . ARG A 1 175 ? -9.471 9.776 13.398 1.00 93.00 175 ARG A O 1
ATOM 1409 N N . TYR A 1 176 ? -7.890 10.623 12.024 1.00 93.44 176 TYR A N 1
ATOM 1410 C CA . TYR A 1 176 ? -8.602 11.801 11.548 1.00 93.44 176 TYR A CA 1
ATOM 1411 C C . TYR A 1 176 ? -8.752 11.718 10.030 1.00 93.44 176 TYR A C 1
ATOM 1413 O O . TYR A 1 176 ? -7.825 11.291 9.337 1.00 93.44 176 TYR A O 1
ATOM 1421 N N . ILE A 1 177 ? -9.902 12.152 9.515 1.00 94.44 177 ILE A N 1
ATOM 1422 C CA . ILE A 1 177 ? -10.142 12.308 8.077 1.00 94.44 177 ILE A CA 1
ATOM 1423 C C . ILE A 1 177 ? -10.326 13.806 7.811 1.00 94.44 177 ILE A C 1
ATOM 1425 O O . ILE A 1 177 ? -11.401 14.343 8.084 1.00 94.44 177 ILE A O 1
ATOM 1429 N N . PRO A 1 178 ? -9.283 14.511 7.350 1.00 93.75 178 PRO A N 1
ATOM 1430 C CA . PRO A 1 178 ? -9.387 15.887 6.883 1.00 93.75 178 PRO A CA 1
ATOM 1431 C C . PRO A 1 178 ? -10.409 16.032 5.754 1.00 93.75 178 PRO A C 1
ATOM 1433 O O . PRO A 1 178 ? -10.529 15.162 4.894 1.00 93.75 178 PRO A O 1
ATOM 1436 N N . LYS A 1 179 ? -11.112 17.164 5.724 1.00 93.12 179 LYS A N 1
ATOM 1437 C CA . LYS A 1 179 ? -11.746 17.657 4.497 1.00 93.12 179 LYS A CA 1
ATOM 1438 C C . LYS A 1 179 ? -10.661 18.094 3.507 1.00 93.12 179 LYS A C 1
ATOM 1440 O O . LYS A 1 179 ? -9.560 18.476 3.916 1.00 93.12 179 LYS A O 1
ATOM 1445 N N . ASP A 1 180 ? -10.997 18.094 2.221 1.00 89.94 180 ASP A N 1
ATOM 1446 C CA . ASP A 1 180 ? -10.084 18.514 1.156 1.00 89.94 180 ASP A CA 1
ATOM 1447 C C . ASP A 1 180 ? -9.466 19.890 1.452 1.00 89.94 180 ASP A C 1
ATOM 1449 O O . ASP A 1 180 ? -10.167 20.848 1.780 1.00 89.94 180 ASP A O 1
ATOM 1453 N N . GLY A 1 181 ? -8.137 19.974 1.352 1.00 91.12 181 GLY A N 1
ATOM 1454 C CA . GLY A 1 181 ? -7.372 21.204 1.582 1.00 91.12 181 GLY A CA 1
ATOM 1455 C C . GLY A 1 181 ? -7.016 21.521 3.040 1.00 91.12 181 GLY A C 1
ATOM 1456 O O . GLY A 1 181 ? -6.332 22.511 3.266 1.00 91.12 181 GLY A O 1
ATOM 1457 N N . PHE A 1 182 ? -7.413 20.703 4.025 1.00 93.81 182 PHE A N 1
ATOM 1458 C CA . PHE A 1 182 ? -7.155 20.983 5.451 1.00 93.81 182 PHE A CA 1
ATOM 1459 C C . PHE A 1 182 ? -6.112 20.077 6.123 1.00 93.81 182 PHE A C 1
ATOM 1461 O O . PHE A 1 182 ? -5.939 20.143 7.341 1.00 93.81 182 PHE A O 1
ATOM 1468 N N . VAL A 1 183 ? -5.413 19.229 5.361 1.00 91.06 183 VAL A N 1
ATOM 1469 C CA . VAL A 1 183 ? -4.400 18.304 5.905 1.00 91.06 183 VAL A CA 1
ATOM 1470 C C . VAL A 1 183 ? -3.325 19.064 6.686 1.00 91.06 183 VAL A C 1
ATOM 1472 O O . VAL A 1 183 ? -3.108 18.766 7.857 1.00 91.06 183 VAL A O 1
ATOM 1475 N N . GLU A 1 184 ? -2.701 20.074 6.072 1.00 90.94 184 GLU A N 1
ATOM 1476 C CA . GLU A 1 184 ? -1.612 20.852 6.686 1.00 90.94 184 GLU A CA 1
ATOM 1477 C C . GLU A 1 184 ? -2.067 21.589 7.954 1.00 90.94 184 GLU A C 1
ATOM 1479 O O . GLU A 1 184 ? -1.392 21.530 8.979 1.00 90.94 184 GLU A O 1
ATOM 1484 N N . ASP A 1 185 ? -3.253 22.200 7.926 1.00 89.81 185 ASP A N 1
ATOM 1485 C CA . ASP A 1 185 ? -3.843 22.894 9.076 1.00 89.81 185 ASP A CA 1
ATOM 1486 C C . ASP A 1 185 ? -4.017 21.976 10.296 1.00 89.81 185 ASP A C 1
ATOM 1488 O O . ASP A 1 185 ? -3.743 22.364 11.438 1.00 89.81 185 ASP A O 1
ATOM 1492 N N . ILE A 1 186 ? -4.518 20.758 10.066 1.00 90.19 186 ILE A N 1
ATOM 1493 C CA . ILE A 1 186 ? -4.759 19.779 11.131 1.00 90.19 186 ILE A CA 1
ATOM 1494 C C . ILE A 1 186 ? -3.430 19.221 11.636 1.00 90.19 186 ILE A C 1
ATOM 1496 O O . ILE A 1 186 ? -3.231 19.123 12.846 1.00 90.19 186 ILE A O 1
ATOM 1500 N N . VAL A 1 187 ? -2.505 18.900 10.729 1.00 89.88 187 VAL A N 1
ATOM 1501 C CA . VAL A 1 187 ? -1.152 18.446 11.070 1.00 89.88 187 VAL A CA 1
ATOM 1502 C C . VAL A 1 187 ? -0.432 19.468 11.951 1.00 89.88 187 VAL A C 1
ATOM 1504 O O . VAL A 1 187 ? 0.121 19.094 12.987 1.00 89.88 187 VAL A O 1
ATOM 1507 N N . GLN A 1 188 ? -0.485 20.753 11.591 1.00 88.00 188 GLN A N 1
ATOM 1508 C CA . GLN A 1 188 ? 0.099 21.834 12.384 1.00 88.00 188 GLN A CA 1
ATOM 1509 C C . GLN A 1 188 ? -0.557 21.916 13.770 1.00 88.00 188 GLN A C 1
ATOM 1511 O O . GLN A 1 188 ? 0.133 21.895 14.786 1.00 88.00 188 GLN A O 1
ATOM 1516 N N . SER A 1 189 ? -1.893 21.892 13.829 1.00 87.75 189 SER A N 1
ATOM 1517 C CA . SER A 1 189 ? -2.638 21.953 15.098 1.00 87.75 189 SER A CA 1
ATOM 1518 C C . SER A 1 189 ? -2.298 20.793 16.045 1.00 87.75 189 SER A C 1
ATOM 1520 O O . SER A 1 189 ? -2.128 20.990 17.246 1.00 87.75 189 SER A O 1
ATOM 1522 N N . LEU A 1 190 ? -2.180 19.575 15.509 1.00 87.25 190 LEU A N 1
ATOM 1523 C CA . LEU A 1 190 ? -1.828 18.370 16.268 1.00 87.25 190 LEU A CA 1
ATOM 1524 C C . LEU A 1 190 ? -0.350 18.339 16.690 1.00 87.25 190 LEU A C 1
ATOM 1526 O O . LEU A 1 190 ? -0.004 17.683 17.674 1.00 87.25 190 LEU A O 1
ATOM 1530 N N . THR A 1 191 ? 0.511 19.023 15.938 1.00 86.06 191 THR A N 1
ATOM 1531 C CA . THR A 1 191 ? 1.936 19.196 16.245 1.00 86.06 191 THR A CA 1
ATOM 1532 C C . THR A 1 191 ? 2.133 20.173 17.403 1.00 86.06 191 THR A C 1
ATOM 1534 O O . THR A 1 191 ? 2.902 19.894 18.321 1.00 86.06 191 THR A O 1
ATOM 1537 N N . ASP A 1 192 ? 1.391 21.280 17.408 1.00 84.50 192 ASP A N 1
ATOM 1538 C CA . ASP A 1 192 ? 1.502 22.325 18.432 1.00 84.50 192 ASP A CA 1
ATOM 1539 C C . ASP A 1 192 ? 0.915 21.904 19.792 1.00 84.50 192 ASP A C 1
ATOM 1541 O O . ASP A 1 192 ? 1.255 22.479 20.830 1.00 84.50 192 ASP A O 1
ATOM 1545 N N . ALA A 1 193 ? 0.045 20.891 19.804 1.00 82.44 193 ALA A N 1
ATOM 1546 C CA . ALA A 1 193 ? -0.645 20.408 20.996 1.00 82.44 193 ALA A CA 1
ATOM 1547 C C . ALA A 1 193 ? -0.589 18.870 21.118 1.00 82.44 193 ALA A C 1
ATOM 1549 O O . ALA A 1 193 ? -1.617 18.203 20.957 1.00 82.44 193 ALA A O 1
ATOM 1550 N N . PRO A 1 194 ? 0.587 18.278 21.421 1.00 80.81 194 PRO A N 1
ATOM 1551 C CA . PRO A 1 194 ? 0.693 16.841 21.649 1.00 80.81 194 PRO A CA 1
ATOM 1552 C C . PRO A 1 194 ? -0.158 16.395 22.846 1.00 80.81 194 PRO A C 1
ATOM 1554 O O . PRO A 1 194 ? -0.433 17.168 23.768 1.00 80.81 194 PRO A O 1
ATOM 1557 N N . LEU A 1 195 ? -0.559 15.121 22.845 1.00 81.94 195 LEU A N 1
ATOM 1558 C CA . LEU A 1 195 ? -1.382 14.533 23.898 1.00 81.94 195 LEU A CA 1
ATOM 1559 C C . LEU A 1 195 ? -0.711 14.699 25.269 1.00 81.94 195 LEU A C 1
ATOM 1561 O O . LEU A 1 195 ? 0.411 14.245 25.506 1.00 81.94 195 LEU A O 1
ATOM 1565 N N . SER A 1 196 ? -1.431 15.335 26.194 1.00 80.75 196 SER A N 1
ATOM 1566 C CA . SER A 1 196 ? -0.924 15.607 27.538 1.00 80.75 196 SER A CA 1
ATOM 1567 C C . SER A 1 196 ? -0.540 14.315 28.263 1.00 80.75 196 SER A C 1
ATOM 1569 O O . SER A 1 196 ? -1.312 13.358 28.306 1.00 80.75 196 SER A O 1
ATOM 1571 N N . GLY A 1 197 ? 0.661 14.294 28.843 1.00 79.94 197 GLY A N 1
ATOM 1572 C CA . GLY A 1 197 ? 1.190 13.139 29.569 1.00 79.94 197 GLY A CA 1
ATOM 1573 C C . GLY A 1 197 ? 1.839 12.066 28.693 1.00 79.94 197 GLY A C 1
ATOM 1574 O O . GLY A 1 197 ? 2.389 11.117 29.247 1.00 79.94 197 GLY A O 1
ATOM 1575 N N . ALA A 1 198 ? 1.832 12.207 27.362 1.00 82.88 198 ALA A N 1
ATOM 1576 C CA . ALA A 1 198 ? 2.545 11.283 26.488 1.00 82.88 198 ALA A CA 1
ATOM 1577 C C . ALA A 1 198 ? 4.064 11.336 26.746 1.00 82.88 198 ALA A C 1
ATOM 1579 O O . ALA A 1 198 ? 4.647 12.396 26.983 1.00 82.88 198 ALA A O 1
ATOM 1580 N N . LEU A 1 199 ? 4.714 10.176 26.680 1.00 83.62 199 LEU A N 1
ATOM 1581 C CA . LEU A 1 199 ? 6.167 10.041 26.580 1.00 83.62 199 LEU A CA 1
ATOM 1582 C C . LEU A 1 199 ? 6.665 10.422 25.187 1.00 83.62 199 LEU A C 1
ATOM 1584 O O . LEU A 1 199 ? 7.726 11.016 25.033 1.00 83.62 199 LEU A O 1
ATOM 1588 N N . SER A 1 200 ? 5.917 10.022 24.164 1.00 86.94 200 SER A N 1
ATOM 1589 C CA . SER A 1 200 ? 6.211 10.334 22.770 1.00 86.94 200 SER A CA 1
ATOM 1590 C C . SER A 1 200 ? 4.929 10.326 21.957 1.00 86.94 200 SER A C 1
ATOM 1592 O O . SER A 1 200 ? 3.985 9.609 22.297 1.00 86.94 200 SER A O 1
ATOM 1594 N N . GLN A 1 201 ? 4.906 11.121 20.895 1.00 89.38 201 GLN A N 1
ATOM 1595 C CA . GLN A 1 201 ? 3.830 11.182 19.926 1.00 89.38 201 GLN A CA 1
ATOM 1596 C C . GLN A 1 201 ? 4.422 11.197 18.521 1.00 89.38 201 GLN A C 1
ATOM 1598 O O . GLN A 1 201 ? 5.256 12.036 18.187 1.00 89.38 201 GLN A O 1
ATOM 1603 N N . HIS A 1 202 ? 3.947 10.281 17.691 1.00 90.69 202 HIS A N 1
ATOM 1604 C CA . HIS A 1 202 ? 4.323 10.185 16.290 1.00 90.69 202 HIS A CA 1
ATOM 1605 C C . HIS A 1 202 ? 3.108 10.469 15.418 1.00 90.69 202 HIS A C 1
ATOM 1607 O O . HIS A 1 202 ? 1.990 10.075 15.759 1.00 90.69 202 HIS A O 1
ATOM 1613 N N . MET A 1 203 ? 3.334 11.122 14.284 1.00 90.88 203 MET A N 1
ATOM 1614 C CA . MET A 1 203 ? 2.288 11.423 13.318 1.00 90.88 203 MET A CA 1
ATOM 1615 C C . MET A 1 203 ? 2.669 10.913 11.936 1.00 90.88 203 MET A C 1
ATOM 1617 O O . MET A 1 203 ? 3.785 11.149 11.465 1.00 90.88 203 MET A O 1
ATOM 1621 N N . LEU A 1 204 ? 1.720 10.250 11.282 1.00 92.62 204 LEU A N 1
ATOM 1622 C CA . LEU A 1 204 ? 1.809 9.923 9.865 1.00 92.62 204 LEU A CA 1
ATOM 1623 C C . LEU A 1 204 ? 0.615 10.506 9.120 1.00 92.62 204 LEU A C 1
ATOM 1625 O O . LEU A 1 204 ? -0.497 10.560 9.653 1.00 92.62 204 LEU A O 1
ATOM 1629 N N . VAL A 1 205 ? 0.866 10.878 7.871 1.00 89.69 205 VAL A N 1
ATOM 1630 C CA . VAL A 1 205 ? -0.166 11.189 6.883 1.00 89.69 205 VAL A CA 1
ATOM 1631 C C . VAL A 1 205 ? -0.131 10.084 5.833 1.00 89.69 205 VAL A C 1
ATOM 1633 O O . VAL A 1 205 ? 0.937 9.772 5.298 1.00 89.69 205 VAL A O 1
ATOM 1636 N N . THR A 1 206 ? -1.265 9.432 5.597 1.00 86.69 206 THR A N 1
ATOM 1637 C CA . THR A 1 206 ? -1.397 8.383 4.578 1.00 86.69 206 THR A CA 1
ATOM 1638 C C . THR A 1 206 ? -1.523 8.994 3.181 1.00 86.69 206 THR A C 1
ATOM 1640 O O . THR A 1 206 ? -1.775 10.187 3.027 1.00 86.69 206 THR A O 1
ATOM 1643 N N . HIS A 1 207 ? -1.370 8.171 2.141 1.00 80.69 207 HIS A N 1
ATOM 1644 C CA . HIS A 1 207 ? -1.497 8.626 0.750 1.00 80.69 207 HIS A CA 1
ATOM 1645 C C . HIS A 1 207 ? -2.895 9.174 0.411 1.00 80.69 207 HIS A C 1
ATOM 1647 O O . HIS A 1 207 ? -3.038 9.976 -0.502 1.00 80.69 207 HIS A O 1
ATOM 1653 N N . ASP A 1 208 ? -3.929 8.738 1.132 1.00 83.56 208 ASP A N 1
ATOM 1654 C CA . ASP A 1 208 ? -5.315 9.188 0.998 1.00 83.56 208 ASP A CA 1
ATOM 1655 C C . ASP A 1 208 ? -5.667 10.282 2.018 1.00 83.56 208 ASP A C 1
ATOM 1657 O O . ASP A 1 208 ? -6.823 10.443 2.405 1.00 83.56 208 ASP A O 1
ATOM 1661 N N . ASN A 1 209 ? -4.657 11.045 2.449 1.00 87.38 209 ASN A N 1
ATOM 1662 C CA . ASN A 1 209 ? -4.780 12.226 3.299 1.00 87.38 209 ASN A CA 1
ATOM 1663 C C . ASN A 1 209 ? -5.374 11.977 4.694 1.00 87.38 209 ASN A C 1
ATOM 1665 O O . ASN A 1 209 ? -5.733 12.936 5.375 1.00 87.38 209 ASN A O 1
ATOM 1669 N N . GLN A 1 210 ? -5.444 10.732 5.175 1.00 92.38 210 GLN A N 1
ATOM 1670 C CA . GLN A 1 210 ? -5.800 10.468 6.569 1.00 92.38 210 GLN A CA 1
ATOM 1671 C C . GLN A 1 210 ? -4.614 10.792 7.476 1.00 92.38 210 GLN A C 1
ATOM 1673 O O . GLN A 1 210 ? -3.457 10.535 7.142 1.00 92.38 210 GLN A O 1
ATOM 1678 N N . ILE A 1 211 ? -4.907 11.305 8.668 1.00 92.81 211 ILE A N 1
ATOM 1679 C CA . ILE A 1 211 ? -3.887 11.597 9.677 1.00 92.81 211 ILE A CA 1
ATOM 1680 C C . ILE A 1 211 ? -4.034 10.579 10.797 1.00 92.81 211 ILE A C 1
ATOM 1682 O O . ILE A 1 211 ? -5.133 10.375 11.320 1.00 92.81 211 ILE A O 1
ATOM 1686 N N . LEU A 1 212 ? -2.930 9.941 11.177 1.00 94.25 212 LEU A N 1
ATOM 1687 C CA . LEU A 1 212 ? -2.871 9.098 12.363 1.00 94.25 212 LEU A CA 1
ATOM 1688 C C . LEU A 1 212 ? -1.870 9.678 13.354 1.00 94.25 212 LEU A C 1
ATOM 1690 O O . LEU A 1 212 ? -0.717 9.934 13.002 1.00 94.25 212 LEU A O 1
ATOM 1694 N N . THR A 1 213 ? -2.297 9.821 14.605 1.00 92.75 213 THR A N 1
ATOM 1695 C CA . THR A 1 213 ? -1.413 10.115 15.735 1.00 92.75 213 THR A CA 1
ATOM 1696 C C . THR A 1 213 ? -1.281 8.884 16.619 1.00 92.75 213 THR A C 1
ATOM 1698 O O . THR A 1 213 ? -2.256 8.184 16.893 1.00 92.75 213 THR A O 1
ATOM 1701 N N . ILE A 1 214 ? -0.055 8.602 17.051 1.00 93.50 214 ILE A N 1
ATOM 1702 C CA . ILE A 1 214 ? 0.283 7.494 17.940 1.00 93.50 214 ILE A CA 1
ATOM 1703 C C . ILE A 1 214 ? 1.019 8.071 19.138 1.00 93.50 214 ILE A C 1
ATOM 1705 O O . ILE A 1 214 ? 2.169 8.485 19.005 1.00 93.50 214 ILE A O 1
ATOM 1709 N N . ALA A 1 215 ? 0.364 8.086 20.294 1.00 91.31 215 ALA A N 1
ATOM 1710 C CA . ALA A 1 215 ? 0.942 8.543 21.550 1.00 91.31 215 ALA A CA 1
ATOM 1711 C C . ALA A 1 215 ? 1.220 7.361 22.484 1.00 91.31 215 ALA A C 1
ATOM 1713 O O . ALA A 1 215 ? 0.357 6.505 22.674 1.00 91.31 215 ALA A O 1
ATOM 1714 N N . PHE A 1 216 ? 2.409 7.332 23.082 1.00 90.19 216 PHE A N 1
ATOM 1715 C CA . PHE A 1 216 ? 2.846 6.315 24.041 1.00 90.19 216 PHE A CA 1
ATOM 1716 C C . PHE A 1 216 ? 2.973 6.904 25.451 1.00 90.19 216 PHE A C 1
ATOM 1718 O O . PHE A 1 216 ? 3.394 8.048 25.591 1.00 90.19 216 PHE A O 1
ATOM 1725 N N . PHE A 1 217 ? 2.668 6.119 26.488 1.00 88.19 217 PHE A N 1
ATOM 1726 C CA . PHE A 1 217 ? 2.631 6.537 27.901 1.00 88.19 217 PHE A CA 1
ATOM 1727 C C . PHE A 1 217 ? 3.361 5.532 28.809 1.00 88.19 217 PHE A C 1
ATOM 1729 O O . PHE A 1 217 ? 3.408 4.346 28.482 1.00 88.19 217 PHE A O 1
ATOM 1736 N N . ASP A 1 218 ? 3.901 5.980 29.950 1.00 83.50 218 ASP A N 1
ATOM 1737 C CA . ASP A 1 218 ? 4.702 5.177 30.902 1.00 83.50 218 ASP A CA 1
ATOM 1738 C C . ASP A 1 218 ? 3.911 4.404 31.965 1.00 83.50 218 ASP A C 1
ATOM 1740 O O . ASP A 1 218 ? 4.459 3.532 32.653 1.00 83.50 218 ASP A O 1
ATOM 1744 N N . ALA A 1 219 ? 2.617 4.679 32.081 1.00 75.69 219 ALA A N 1
ATOM 1745 C CA . ALA A 1 219 ? 1.695 3.984 32.963 1.00 75.69 219 ALA A CA 1
ATOM 1746 C C . ALA A 1 219 ? 0.443 3.543 32.198 1.00 75.69 219 ALA A C 1
ATOM 1748 O O . ALA A 1 219 ? 0.015 4.197 31.245 1.00 75.69 219 ALA A O 1
ATOM 1749 N N . ALA A 1 220 ? -0.147 2.425 32.633 1.00 60.91 220 ALA A N 1
ATOM 1750 C CA . ALA A 1 220 ? -1.507 2.085 32.240 1.00 60.91 220 ALA A CA 1
ATOM 1751 C C . ALA A 1 220 ? -2.433 3.189 32.764 1.00 60.91 220 ALA A C 1
ATOM 1753 O O . ALA A 1 220 ? -2.362 3.549 33.940 1.00 60.91 220 ALA A O 1
ATOM 1754 N N . TYR A 1 221 ? -3.250 3.761 31.884 1.00 57.59 221 TYR A N 1
ATOM 1755 C CA . TYR A 1 221 ? -4.270 4.716 32.291 1.00 57.59 221 TYR A CA 1
ATOM 1756 C C . TYR A 1 221 ? -5.354 3.930 33.038 1.00 57.59 221 TYR A C 1
ATOM 1758 O O . TYR A 1 221 ? -6.024 3.095 32.435 1.00 57.59 221 TYR A O 1
ATOM 1766 N N . ASP A 1 222 ? -5.445 4.119 34.356 1.00 46.59 222 ASP A N 1
ATOM 1767 C CA . ASP A 1 222 ? -6.454 3.457 35.185 1.00 46.59 222 ASP A CA 1
ATOM 1768 C C . ASP A 1 222 ? -7.816 4.125 34.948 1.00 46.59 222 ASP A C 1
ATOM 1770 O O . ASP A 1 222 ? -7.953 5.351 35.035 1.00 46.59 222 ASP A O 1
ATOM 1774 N N . ASP A 1 223 ? -8.812 3.311 34.610 1.00 46.75 223 ASP A N 1
ATOM 1775 C CA . ASP A 1 223 ? -10.067 3.686 33.938 1.00 46.75 223 ASP A CA 1
ATOM 1776 C C . ASP A 1 223 ? -11.080 4.412 34.856 1.00 46.75 223 ASP A C 1
ATOM 1778 O O . ASP A 1 223 ? -12.277 4.478 34.568 1.00 46.75 223 ASP A O 1
ATOM 1782 N N . HIS A 1 224 ? -10.638 4.963 35.995 1.00 38.22 224 HIS A N 1
ATOM 1783 C CA . HIS A 1 224 ? -11.546 5.457 37.038 1.00 38.22 224 HIS A CA 1
ATOM 1784 C C . HIS A 1 224 ? -11.275 6.854 37.623 1.00 38.22 224 HIS A C 1
ATOM 1786 O O . HIS A 1 224 ? -12.166 7.371 38.294 1.00 38.22 224 HIS A O 1
ATOM 1792 N N . GLU A 1 225 ? -10.168 7.539 37.311 1.00 39.16 225 GLU A N 1
ATOM 1793 C CA . GLU A 1 225 ? -9.992 8.956 37.719 1.00 39.16 225 GLU A CA 1
ATOM 1794 C C . GLU A 1 225 ? -9.536 9.908 36.601 1.00 39.16 225 GLU A C 1
ATOM 1796 O O . GLU A 1 225 ? -9.745 11.117 36.709 1.00 39.16 225 GLU A O 1
ATOM 1801 N N . ASN A 1 226 ? -9.019 9.397 35.480 1.00 41.47 226 ASN A N 1
ATOM 1802 C CA . ASN A 1 226 ? -8.598 10.227 34.353 1.00 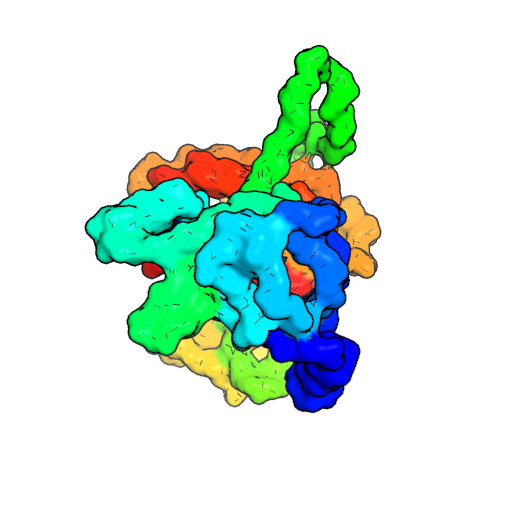41.47 226 ASN A CA 1
ATOM 1803 C C . ASN A 1 226 ? -9.507 10.004 33.140 1.00 41.47 226 ASN A C 1
ATOM 1805 O O . ASN A 1 226 ? -9.280 9.132 32.305 1.00 41.47 226 ASN A O 1
ATOM 1809 N N . ALA A 1 227 ? -10.547 10.835 33.059 1.00 39.91 227 ALA A N 1
ATOM 1810 C CA . ALA A 1 227 ? -11.396 11.009 31.883 1.00 39.91 227 ALA A CA 1
ATOM 1811 C C . ALA A 1 227 ? -10.550 11.104 30.588 1.00 39.91 227 ALA A C 1
ATOM 1813 O O . ALA A 1 227 ? -9.428 11.617 30.634 1.00 39.91 227 ALA A O 1
ATOM 1814 N N . PRO A 1 228 ? -11.091 10.617 29.455 1.00 46.22 228 PRO A N 1
ATOM 1815 C CA . PRO A 1 228 ? -10.341 10.086 28.322 1.00 46.22 228 PRO A CA 1
ATOM 1816 C C . PRO A 1 228 ? -9.326 11.106 27.843 1.00 46.22 228 PRO A C 1
ATOM 1818 O O . PRO A 1 228 ? -9.642 12.295 27.831 1.00 46.22 228 PRO A O 1
ATOM 1821 N N . VAL A 1 229 ? -8.142 10.624 27.458 1.00 54.88 229 VAL A N 1
ATOM 1822 C CA . VAL A 1 229 ? -7.170 11.298 26.586 1.00 54.88 229 VAL A CA 1
ATOM 1823 C C . VAL A 1 229 ? -7.714 12.634 26.082 1.00 54.88 229 VAL A C 1
ATOM 1825 O O . VAL A 1 229 ? -8.497 12.680 25.130 1.00 54.88 229 VAL A O 1
ATOM 1828 N N . ARG A 1 230 ? -7.409 13.726 26.790 1.00 55.62 230 ARG A N 1
ATOM 1829 C CA . ARG A 1 230 ? -7.954 15.024 26.400 1.00 55.62 230 ARG A CA 1
ATOM 1830 C C . ARG A 1 230 ? -7.240 15.447 25.130 1.00 55.62 230 ARG A C 1
ATOM 1832 O O . ARG A 1 230 ? -6.084 15.857 25.176 1.00 55.62 230 ARG A O 1
ATOM 1839 N N . PHE A 1 231 ? -7.945 15.345 24.011 1.00 62.62 231 PHE A N 1
ATOM 1840 C CA . PHE A 1 231 ? -7.525 15.887 22.726 1.00 62.62 231 PHE A CA 1
ATOM 1841 C C . PHE A 1 231 ? -7.588 17.414 22.783 1.00 62.62 231 PHE A C 1
ATOM 1843 O O . PHE A 1 231 ? -8.551 18.036 22.333 1.00 62.62 231 PHE A O 1
ATOM 1850 N N . SER A 1 232 ? -6.577 18.027 23.396 1.00 59.72 232 SER A N 1
ATOM 1851 C CA . SER A 1 232 ? -6.383 19.471 23.342 1.00 59.72 232 SER A CA 1
ATOM 1852 C C . SER A 1 232 ? -6.313 19.914 21.884 1.00 59.72 232 SER A C 1
ATOM 1854 O O . SER A 1 232 ? -5.546 19.355 21.107 1.00 59.72 232 SER A O 1
ATOM 1856 N N . GLY A 1 233 ? -7.130 20.897 21.512 1.00 66.25 233 GLY A N 1
ATOM 1857 C CA . GLY A 1 233 ? -7.139 21.453 20.159 1.00 66.25 233 GLY A CA 1
ATOM 1858 C C . GLY A 1 233 ? -8.115 20.796 19.181 1.00 66.25 233 GLY A C 1
ATOM 1859 O O . GLY A 1 233 ? -8.339 21.374 18.131 1.00 66.25 233 GLY A O 1
ATOM 1860 N N . LEU A 1 234 ? -8.786 19.678 19.503 1.00 76.62 234 LEU A N 1
ATOM 1861 C CA . LEU A 1 234 ? -9.780 19.102 18.574 1.00 76.62 234 LEU A CA 1
ATOM 1862 C C . LEU A 1 234 ? -10.875 20.112 18.194 1.00 76.62 234 LEU A C 1
ATOM 1864 O O . LEU A 1 234 ? -11.310 20.164 17.047 1.00 76.62 234 LEU A O 1
ATOM 1868 N N . GLU A 1 235 ? -11.290 20.951 19.145 1.00 78.81 235 GLU A N 1
ATOM 1869 C CA . GLU A 1 235 ? -12.262 22.020 18.908 1.00 78.81 235 GLU A CA 1
ATOM 1870 C C . GLU A 1 235 ? -11.792 23.007 17.826 1.00 78.81 235 GLU A C 1
ATOM 1872 O O . GLU A 1 235 ? -12.615 23.448 17.026 1.00 78.81 235 GLU A O 1
ATOM 1877 N N . SER A 1 236 ? -10.484 23.295 17.734 1.00 83.12 236 SER A N 1
ATOM 1878 C CA . SER A 1 236 ? -9.933 24.300 16.813 1.00 83.12 236 SER A CA 1
ATOM 1879 C C . SER A 1 236 ? -9.854 23.849 15.355 1.00 83.12 236 SER A C 1
ATOM 1881 O O . SER A 1 236 ? -9.581 24.675 14.486 1.00 83.12 236 SER A O 1
ATOM 1883 N N . PHE A 1 237 ? -10.070 22.562 15.075 1.00 87.25 237 PHE A N 1
ATOM 1884 C CA . PHE A 1 237 ? -10.109 22.023 13.712 1.00 87.25 237 PHE A CA 1
ATOM 1885 C C . PHE A 1 237 ? -11.273 21.051 13.472 1.00 87.25 237 PHE A C 1
ATOM 1887 O O . PHE A 1 237 ? -11.307 20.352 12.461 1.00 87.25 237 PHE A O 1
ATOM 1894 N N . SER A 1 238 ? -12.249 21.001 14.380 1.00 89.44 238 SER A N 1
ATOM 1895 C CA . SER A 1 238 ? -13.408 20.103 14.287 1.00 89.44 238 SER A CA 1
ATOM 1896 C C . SER A 1 238 ? -14.241 20.324 13.018 1.00 89.44 238 SER A C 1
ATOM 1898 O O . SER A 1 238 ? -14.701 19.370 12.393 1.00 89.44 238 SER A O 1
ATOM 1900 N N . ASP A 1 239 ? -14.378 21.577 12.587 1.00 92.69 239 ASP A N 1
ATOM 1901 C CA . ASP A 1 239 ? -15.061 21.989 11.363 1.00 92.69 239 ASP A CA 1
ATOM 1902 C C . ASP A 1 239 ? -14.300 21.606 10.083 1.00 92.69 239 ASP A C 1
ATOM 1904 O O . ASP A 1 239 ? -14.887 21.600 8.997 1.00 92.69 239 ASP A O 1
ATOM 1908 N N . LYS A 1 240 ? -13.026 21.221 10.208 1.00 94.31 240 LYS A N 1
ATOM 1909 C CA . LYS A 1 240 ? -12.139 20.787 9.119 1.00 94.31 240 LYS A CA 1
ATOM 1910 C C . LYS A 1 240 ? -12.107 19.267 8.934 1.00 94.31 240 LYS A C 1
ATOM 1912 O O . LYS A 1 240 ? -11.444 18.784 8.020 1.00 94.31 240 LYS A O 1
ATOM 1917 N N . LEU A 1 241 ? -12.823 18.510 9.767 1.00 93.12 241 LEU A N 1
ATOM 1918 C CA . LEU A 1 241 ? -12.861 17.047 9.733 1.00 93.12 241 LEU A CA 1
ATOM 1919 C C . LEU A 1 241 ? -14.126 16.505 9.060 1.00 93.12 241 LEU A C 1
ATOM 1921 O O . LEU A 1 241 ? -15.207 17.096 9.125 1.00 93.12 241 LEU A O 1
ATOM 1925 N N . VAL A 1 242 ? -13.988 15.340 8.435 1.00 93.00 242 VAL A N 1
ATOM 1926 C CA . VAL A 1 242 ? -15.092 14.482 8.006 1.00 93.00 242 VAL A CA 1
ATOM 1927 C C . VAL A 1 242 ? -15.497 13.590 9.183 1.00 93.00 242 VAL A C 1
ATOM 1929 O O . VAL A 1 242 ? -14.649 13.006 9.855 1.00 93.00 242 VAL A O 1
ATOM 1932 N N . GLY A 1 243 ? -16.803 13.489 9.442 1.00 88.12 243 GLY A N 1
ATOM 1933 C CA . GLY A 1 243 ? -17.338 12.627 10.496 1.00 88.12 243 GLY A CA 1
ATOM 1934 C C . GLY A 1 243 ? -17.285 11.142 10.128 1.00 88.12 243 GLY A C 1
ATOM 1935 O O . GLY A 1 243 ? -17.472 10.760 8.974 1.00 88.12 243 GLY A O 1
ATOM 1936 N N . PHE A 1 244 ? -17.078 10.298 11.131 1.00 86.88 244 PHE A N 1
ATOM 1937 C CA . PHE A 1 244 ? -17.155 8.846 11.022 1.00 86.88 244 PHE A CA 1
ATOM 1938 C C . PHE A 1 244 ? -18.614 8.362 11.102 1.00 86.88 244 PHE A C 1
ATOM 1940 O O . PHE A 1 244 ? -19.465 9.056 11.666 1.00 86.88 244 PHE A O 1
ATOM 1947 N N . PRO A 1 245 ? -18.931 7.145 10.612 1.00 83.44 245 PRO A N 1
ATOM 1948 C CA . PRO A 1 245 ? -20.298 6.606 10.634 1.00 83.44 245 PRO A CA 1
ATOM 1949 C C . PRO A 1 245 ? -20.946 6.525 12.026 1.00 83.44 245 PRO A C 1
ATOM 1951 O O . PRO A 1 245 ? -22.167 6.524 12.141 1.00 83.44 245 PRO A O 1
ATOM 1954 N N . ASN A 1 246 ? -20.140 6.470 13.090 1.00 79.50 246 ASN A N 1
ATOM 1955 C CA . ASN A 1 246 ? -20.602 6.477 14.481 1.00 79.50 246 ASN A CA 1
ATOM 1956 C C . ASN A 1 246 ? -20.958 7.884 15.011 1.00 79.50 246 ASN A C 1
ATOM 1958 O O . ASN A 1 246 ? -21.278 8.021 16.190 1.00 79.50 246 ASN A O 1
ATOM 1962 N N . GLY A 1 247 ? -20.872 8.924 14.175 1.00 81.38 247 GLY A N 1
ATOM 1963 C CA . GLY A 1 247 ? -21.118 10.319 14.543 1.00 81.38 247 GLY A CA 1
ATOM 1964 C C . GLY A 1 247 ? -19.933 11.026 15.214 1.00 81.38 247 GLY A C 1
ATOM 1965 O O . GLY A 1 247 ? -20.044 12.208 15.531 1.00 81.38 247 GLY A O 1
ATOM 1966 N N . GLY A 1 248 ? -18.807 10.338 15.431 1.00 85.00 248 GLY A N 1
ATOM 1967 C CA . GLY A 1 248 ? -17.579 10.929 15.967 1.00 85.00 248 GLY A CA 1
ATOM 1968 C C . GLY A 1 248 ? -16.750 11.643 14.895 1.00 85.00 248 GLY A C 1
ATOM 1969 O O . GLY A 1 248 ? -16.863 11.345 13.711 1.00 85.00 248 GLY A O 1
ATOM 1970 N N . LEU A 1 249 ? -15.882 12.572 15.305 1.00 87.38 249 LEU A N 1
ATOM 1971 C CA . LEU A 1 249 ? -14.946 13.273 14.403 1.00 87.38 249 LEU A CA 1
ATOM 1972 C C . LEU A 1 249 ? -13.578 12.585 14.276 1.00 87.38 249 LEU A C 1
ATOM 1974 O O . LEU A 1 249 ? -12.775 12.948 13.423 1.00 87.38 249 LEU A O 1
ATOM 1978 N N . LEU A 1 250 ? -13.310 11.600 15.129 1.00 87.69 250 LEU A N 1
ATOM 1979 C CA . LEU A 1 250 ? -12.104 10.786 15.102 1.00 87.69 250 LEU A CA 1
ATOM 1980 C C . LEU A 1 250 ? -12.422 9.356 15.538 1.00 87.69 250 LEU A C 1
ATOM 1982 O O . LEU A 1 250 ? -13.339 9.123 16.330 1.00 87.69 250 LEU A O 1
ATOM 1986 N N . GLU A 1 251 ? -11.636 8.405 15.044 1.00 88.69 251 GLU A N 1
ATOM 1987 C CA . GLU A 1 251 ? -11.623 7.030 15.538 1.00 88.69 251 GLU A CA 1
ATOM 1988 C C . GLU A 1 251 ? -10.439 6.865 16.493 1.00 88.69 251 GLU A C 1
ATOM 1990 O O . GLU A 1 251 ? -9.297 7.123 16.117 1.00 88.69 251 GLU A O 1
ATOM 1995 N N . VAL A 1 252 ? -10.710 6.439 17.729 1.00 89.19 252 VAL A N 1
ATOM 1996 C CA . VAL A 1 252 ? -9.686 6.240 18.761 1.00 89.19 252 VAL A CA 1
ATOM 1997 C C . VAL A 1 252 ? -9.621 4.771 19.134 1.00 89.19 252 VAL A C 1
ATOM 1999 O O . VAL A 1 252 ? -10.641 4.136 19.405 1.00 89.19 252 VAL A O 1
ATOM 2002 N N . ARG A 1 253 ? -8.403 4.239 19.179 1.00 90.44 253 ARG A N 1
ATOM 2003 C CA . ARG A 1 253 ? -8.083 2.925 19.730 1.00 90.44 253 ARG A CA 1
ATOM 2004 C C . ARG A 1 253 ? -6.990 3.094 20.768 1.00 90.44 253 ARG A C 1
ATOM 2006 O O . ARG A 1 253 ? -6.030 3.825 20.545 1.00 90.44 253 ARG A O 1
ATOM 2013 N N . SER A 1 254 ? -7.112 2.409 21.890 1.00 91.88 254 SER A N 1
ATOM 2014 C CA . SER A 1 254 ? -6.123 2.484 22.957 1.00 91.88 254 SER A CA 1
ATOM 2015 C C . SER A 1 254 ? -6.014 1.163 23.686 1.00 91.88 254 SER A C 1
ATOM 2017 O O . SER A 1 254 ? -6.933 0.347 23.637 1.00 91.88 254 SER A O 1
ATOM 2019 N N . GLY A 1 255 ? -4.897 0.963 24.369 1.00 90.56 255 GLY A N 1
ATOM 2020 C CA . GLY A 1 255 ? -4.713 -0.206 25.208 1.00 90.56 255 GLY A CA 1
ATOM 2021 C C . GLY A 1 255 ? -3.266 -0.425 25.629 1.00 90.56 255 GLY A C 1
ATOM 2022 O O . GLY A 1 255 ? -2.387 0.384 25.300 1.00 90.56 255 GLY A O 1
ATOM 2023 N N . PRO A 1 256 ? -3.011 -1.504 26.386 1.00 91.56 256 PRO A N 1
ATOM 2024 C CA . PRO A 1 256 ? -1.675 -1.833 26.844 1.00 91.56 256 PRO A CA 1
ATOM 2025 C C . PRO A 1 256 ? -0.740 -2.139 25.672 1.00 91.56 256 PRO A C 1
ATOM 2027 O O . PRO A 1 256 ? -1.107 -2.794 24.690 1.00 91.56 256 PRO A O 1
ATOM 2030 N N . VAL A 1 257 ? 0.500 -1.685 25.810 1.00 92.31 257 VAL A N 1
ATOM 2031 C CA . VAL A 1 257 ? 1.602 -2.067 24.928 1.00 92.31 257 VAL A CA 1
ATOM 2032 C C . VAL A 1 257 ? 2.113 -3.422 25.410 1.00 92.31 257 VAL A C 1
ATOM 2034 O O . VAL A 1 257 ? 2.715 -3.525 26.475 1.00 92.31 257 VAL A O 1
ATOM 2037 N N . VAL A 1 258 ? 1.829 -4.474 24.644 1.00 92.19 258 VAL A N 1
ATOM 2038 C CA . VAL A 1 258 ? 2.182 -5.866 24.978 1.00 92.19 258 VAL A CA 1
ATOM 2039 C C . VAL A 1 258 ? 3.569 -6.263 24.467 1.00 92.19 258 VAL A C 1
ATOM 2041 O O . VAL A 1 258 ? 4.120 -7.275 24.884 1.00 92.19 258 VAL A O 1
ATOM 2044 N N . PHE A 1 259 ? 4.142 -5.456 23.575 1.00 90.75 259 PHE A N 1
ATOM 2045 C CA . PHE A 1 259 ? 5.532 -5.540 23.142 1.00 90.75 259 PHE A CA 1
ATOM 2046 C C . PHE A 1 259 ? 6.015 -4.141 22.764 1.00 90.75 259 PHE A C 1
ATOM 2048 O O . PHE A 1 259 ? 5.319 -3.445 22.025 1.00 90.75 259 PHE A O 1
ATOM 2055 N N . ASP A 1 260 ? 7.199 -3.742 23.223 1.00 89.94 260 ASP A N 1
ATOM 2056 C CA . ASP A 1 260 ? 7.823 -2.478 22.831 1.00 89.94 260 ASP A CA 1
ATOM 2057 C C . ASP A 1 260 ? 9.316 -2.664 22.568 1.00 89.94 260 ASP A C 1
ATOM 2059 O O . ASP A 1 260 ? 10.050 -3.211 23.389 1.00 89.94 260 ASP A O 1
ATOM 2063 N N . LEU A 1 261 ? 9.753 -2.168 21.418 1.00 87.62 261 LEU A N 1
ATOM 2064 C CA . LEU A 1 261 ? 11.141 -2.024 21.022 1.00 87.62 261 LEU A CA 1
ATOM 2065 C C . LEU A 1 261 ? 11.305 -0.615 20.460 1.00 87.62 261 LEU A C 1
ATOM 2067 O O . LEU A 1 261 ? 10.763 -0.296 19.399 1.00 87.62 261 LEU A O 1
ATOM 2071 N N . TYR A 1 262 ? 12.093 0.208 21.141 1.00 86.94 262 TYR A N 1
ATOM 2072 C CA . TYR A 1 262 ? 12.491 1.529 20.671 1.00 86.94 262 TYR A CA 1
ATOM 2073 C C . TYR A 1 262 ? 14.011 1.662 20.750 1.00 86.94 262 TYR A C 1
ATOM 2075 O O . TYR A 1 262 ? 14.597 1.550 21.826 1.00 86.94 262 TYR A O 1
ATOM 2083 N N . ILE A 1 263 ? 14.653 1.882 19.602 1.00 87.12 263 ILE A N 1
ATOM 2084 C CA . ILE A 1 263 ? 16.109 1.983 19.501 1.00 87.12 263 ILE A CA 1
ATOM 2085 C C . ILE A 1 263 ? 16.473 3.460 19.377 1.00 87.12 263 ILE A C 1
ATOM 2087 O O . ILE A 1 263 ? 16.504 4.031 18.286 1.00 87.12 263 ILE A O 1
ATOM 2091 N N . GLU A 1 264 ? 16.747 4.084 20.521 1.00 83.69 264 GLU A N 1
ATOM 2092 C CA . GLU A 1 264 ? 17.026 5.520 20.609 1.00 83.69 264 GLU A CA 1
ATOM 2093 C C . GLU A 1 264 ? 18.246 5.942 19.770 1.00 83.69 264 GLU A C 1
ATOM 2095 O O . GLU A 1 264 ? 18.236 6.997 19.140 1.00 83.69 264 GLU A O 1
ATOM 2100 N N . GLU A 1 265 ? 19.284 5.104 19.704 1.00 85.00 265 GLU A N 1
ATOM 2101 C CA . GLU A 1 265 ? 20.462 5.358 18.867 1.00 85.00 265 GLU A CA 1
ATOM 2102 C C . GLU A 1 265 ? 20.096 5.455 17.379 1.00 85.00 265 GLU A C 1
ATOM 2104 O O . GLU A 1 265 ? 20.515 6.395 16.703 1.00 85.00 265 GLU A O 1
ATOM 2109 N N . ASN A 1 266 ? 19.255 4.540 16.886 1.00 87.81 266 ASN A N 1
ATOM 2110 C CA . ASN A 1 266 ? 18.767 4.568 15.509 1.00 87.81 266 ASN A CA 1
ATOM 2111 C C . ASN A 1 266 ? 17.884 5.791 15.266 1.00 87.81 266 ASN A C 1
ATOM 2113 O O . ASN A 1 266 ? 18.064 6.465 14.256 1.00 87.81 266 ASN A O 1
ATOM 2117 N N . ALA A 1 267 ? 16.999 6.134 16.208 1.00 85.25 267 ALA A N 1
ATOM 2118 C CA . ALA A 1 267 ? 16.185 7.346 16.118 1.00 85.25 267 ALA A CA 1
ATOM 2119 C C . ALA A 1 267 ? 17.051 8.610 15.962 1.00 85.25 267 ALA A C 1
ATOM 2121 O O . ALA A 1 267 ? 16.767 9.455 15.118 1.00 85.25 267 ALA A O 1
ATOM 2122 N N . ARG A 1 268 ? 18.139 8.723 16.739 1.00 85.38 268 ARG A N 1
ATOM 2123 C CA . ARG A 1 268 ? 19.074 9.860 16.670 1.00 85.38 268 ARG A CA 1
ATOM 2124 C C . ARG A 1 268 ? 19.896 9.864 15.383 1.00 85.38 268 ARG A C 1
ATOM 2126 O O . ARG A 1 268 ? 20.074 10.925 14.791 1.00 85.38 268 ARG A O 1
ATOM 2133 N N . ARG A 1 269 ? 20.413 8.703 14.971 1.00 90.75 269 ARG A N 1
ATOM 2134 C CA . ARG A 1 269 ? 21.267 8.548 13.783 1.00 90.75 269 ARG A CA 1
ATOM 2135 C C . ARG A 1 269 ? 20.508 8.820 12.486 1.00 90.75 269 ARG A C 1
ATOM 2137 O O . ARG A 1 269 ? 21.068 9.432 11.588 1.00 90.75 269 ARG A O 1
ATOM 2144 N N . LEU A 1 270 ? 19.253 8.383 12.411 1.00 87.25 270 LEU A N 1
ATOM 2145 C CA . LEU A 1 270 ? 18.437 8.386 11.193 1.00 87.25 270 LEU A CA 1
ATOM 2146 C C . LEU A 1 270 ? 17.452 9.563 11.143 1.00 87.25 270 LEU A C 1
ATOM 2148 O O . LEU A 1 270 ? 16.581 9.589 10.280 1.00 87.25 270 LEU A O 1
ATOM 2152 N N . LYS A 1 271 ? 17.543 10.521 12.076 1.00 84.81 271 LYS A N 1
ATOM 2153 C CA . LYS A 1 271 ? 16.570 11.616 12.252 1.00 84.81 271 LYS A CA 1
ATOM 2154 C C . LYS A 1 271 ? 16.320 12.454 10.988 1.00 84.81 271 LYS A C 1
ATOM 2156 O O . LYS A 1 271 ? 15.220 12.963 10.826 1.00 84.81 271 LYS A O 1
ATOM 2161 N N . ASP A 1 272 ? 17.336 12.587 10.134 1.00 85.69 272 ASP A N 1
ATOM 2162 C CA . ASP A 1 272 ? 17.304 13.404 8.914 1.00 85.69 272 ASP A CA 1
ATOM 2163 C C . ASP A 1 272 ? 16.969 12.563 7.664 1.00 85.69 272 ASP A C 1
ATOM 2165 O O . ASP A 1 272 ? 16.845 13.098 6.563 1.00 85.69 272 ASP A O 1
ATOM 2169 N N . GLU A 1 273 ? 16.831 11.241 7.813 1.00 88.06 273 GLU A N 1
ATOM 2170 C CA . GLU A 1 273 ? 16.416 10.349 6.733 1.00 88.06 273 GLU A CA 1
ATOM 2171 C C . GLU A 1 273 ? 14.892 10.308 6.599 1.00 88.06 273 GLU A C 1
ATOM 2173 O O . GLU A 1 273 ? 14.146 10.489 7.564 1.00 88.06 273 GLU A O 1
ATOM 2178 N N . MET A 1 274 ? 14.411 10.007 5.391 1.00 86.56 274 MET A N 1
ATOM 2179 C CA . MET A 1 274 ? 12.987 9.799 5.160 1.00 86.56 274 MET A CA 1
ATOM 2180 C C . MET A 1 274 ? 12.527 8.512 5.851 1.00 86.56 274 MET A C 1
ATOM 2182 O O . MET A 1 274 ? 12.955 7.407 5.507 1.00 86.56 274 MET A O 1
ATOM 2186 N N . GLN A 1 275 ? 11.623 8.654 6.815 1.00 89.62 275 GLN A N 1
ATOM 2187 C CA . GLN A 1 275 ? 11.116 7.550 7.622 1.00 89.62 275 GLN A CA 1
ATOM 2188 C C . GLN A 1 275 ? 9.649 7.273 7.317 1.00 89.62 275 GLN A C 1
ATOM 2190 O O . GLN A 1 275 ? 8.853 8.186 7.092 1.00 89.62 275 GLN A O 1
ATOM 2195 N N . VAL A 1 276 ? 9.283 5.999 7.374 1.00 90.56 276 VAL A N 1
ATOM 2196 C CA . VAL A 1 276 ? 7.912 5.523 7.222 1.00 90.56 276 VAL A CA 1
ATOM 2197 C C . VAL A 1 276 ? 7.431 4.973 8.555 1.00 90.56 276 VAL A C 1
ATOM 2199 O O . VAL A 1 276 ? 8.114 4.179 9.208 1.00 90.56 276 VAL A O 1
ATOM 2202 N N . LEU A 1 277 ? 6.229 5.386 8.939 1.00 93.06 277 LEU A N 1
ATOM 2203 C CA . LEU A 1 277 ? 5.472 4.802 10.033 1.00 93.06 277 LEU A CA 1
ATOM 2204 C C . LEU A 1 277 ? 4.392 3.905 9.429 1.00 93.06 277 LEU A C 1
ATOM 2206 O O . LEU A 1 277 ? 3.673 4.318 8.520 1.00 93.06 277 LEU A O 1
ATOM 2210 N N . SER A 1 278 ? 4.273 2.682 9.934 1.00 92.62 278 SER A N 1
ATOM 2211 C CA . SER A 1 278 ? 3.216 1.743 9.558 1.00 92.62 278 SER A CA 1
ATOM 2212 C C . SER A 1 278 ? 2.444 1.316 10.795 1.00 92.62 278 SER A C 1
ATOM 2214 O O . SER A 1 278 ? 3.039 0.940 11.804 1.00 92.62 278 SER A O 1
ATOM 2216 N N . VAL A 1 279 ? 1.122 1.345 10.692 1.00 94.94 279 VAL A N 1
ATOM 2217 C CA . VAL A 1 279 ? 0.154 0.937 11.707 1.00 94.94 279 VAL A CA 1
ATOM 2218 C C . VAL A 1 279 ? -0.692 -0.168 11.091 1.00 94.94 279 VAL A C 1
ATOM 2220 O O . VAL A 1 279 ? -1.473 0.085 10.177 1.00 94.94 279 VAL A O 1
ATOM 2223 N N . VAL A 1 280 ? -0.515 -1.404 11.549 1.00 94.06 280 VAL A N 1
ATOM 2224 C CA . VAL A 1 280 ? -1.193 -2.579 10.989 1.00 94.06 280 VAL A CA 1
ATOM 2225 C C . VAL A 1 280 ? -2.095 -3.190 12.040 1.00 94.06 280 VAL A C 1
ATOM 2227 O O . VAL A 1 280 ? -1.631 -3.559 13.119 1.00 94.06 280 VAL A O 1
ATOM 2230 N N . ARG A 1 281 ? -3.385 -3.293 11.727 1.00 94.75 281 ARG A N 1
ATOM 2231 C CA . ARG A 1 281 ? -4.372 -3.905 12.617 1.00 94.75 281 ARG A CA 1
ATOM 2232 C C . ARG A 1 281 ? -4.507 -5.396 12.334 1.00 94.75 281 ARG A C 1
ATOM 2234 O O . ARG A 1 281 ? -4.511 -5.817 11.180 1.00 94.75 281 ARG A O 1
ATOM 2241 N N . PHE A 1 282 ? -4.676 -6.156 13.407 1.00 95.44 282 PHE A N 1
ATOM 2242 C CA . PHE A 1 282 ? -4.853 -7.600 13.425 1.00 95.44 282 PHE A CA 1
ATOM 2243 C C . PHE A 1 282 ? -6.040 -7.948 14.308 1.00 95.44 282 PHE A C 1
ATOM 2245 O O . PHE A 1 282 ? -6.176 -7.425 15.416 1.00 95.44 282 PHE A O 1
ATOM 2252 N N . LYS A 1 283 ? -6.881 -8.858 13.833 1.00 95.94 283 LYS A N 1
ATOM 2253 C CA . LYS A 1 283 ? -7.909 -9.496 14.642 1.00 95.94 283 LYS A CA 1
ATOM 2254 C C . LYS A 1 283 ? -7.572 -10.969 14.694 1.00 95.94 283 LYS A C 1
ATOM 2256 O O . LYS A 1 283 ? -7.448 -11.613 13.661 1.00 95.94 283 LYS A O 1
ATOM 2261 N N . VAL A 1 284 ? -7.343 -11.485 15.887 1.00 96.00 284 VAL A N 1
ATOM 2262 C CA . VAL A 1 284 ? -6.798 -12.828 16.091 1.00 96.00 284 VAL A CA 1
ATOM 2263 C C . VAL A 1 284 ? -7.942 -13.793 16.361 1.00 96.00 284 VAL A C 1
ATOM 2265 O O . VAL A 1 284 ? -8.860 -13.472 17.114 1.00 96.00 284 VAL A O 1
ATOM 2268 N N . LYS A 1 285 ? -7.913 -14.983 15.759 1.00 94.50 285 LYS A N 1
ATOM 2269 C CA . LYS A 1 285 ? -8.908 -16.034 16.006 1.00 94.50 285 LYS A CA 1
ATOM 2270 C C . LYS A 1 285 ? -8.939 -16.428 17.483 1.00 94.50 285 LYS A C 1
ATOM 2272 O O . LYS A 1 285 ? -7.951 -16.309 18.209 1.00 94.50 285 LYS A O 1
ATOM 2277 N N . THR A 1 286 ? -10.085 -16.925 17.933 1.00 93.00 286 THR A N 1
ATOM 2278 C CA . THR A 1 286 ? -10.240 -17.468 19.288 1.00 93.00 286 THR A CA 1
ATOM 2279 C C . THR A 1 286 ? -9.156 -18.511 19.581 1.00 93.00 286 THR A C 1
ATOM 2281 O O . THR A 1 286 ? -8.898 -19.378 18.750 1.00 93.00 286 THR A O 1
ATOM 2284 N N . ASN A 1 287 ? -8.539 -18.432 20.763 1.00 92.38 287 ASN A N 1
ATOM 2285 C CA . ASN A 1 287 ? -7.444 -19.303 21.221 1.00 92.38 287 ASN A CA 1
ATOM 2286 C C . ASN A 1 287 ? -6.127 -19.210 20.419 1.00 92.38 287 ASN A C 1
ATOM 2288 O O . ASN A 1 287 ? -5.255 -20.052 20.606 1.00 92.38 287 ASN A O 1
ATOM 2292 N N . CYS A 1 288 ? -5.945 -18.198 19.562 1.00 94.94 288 CYS A N 1
ATOM 2293 C CA . CYS A 1 288 ? -4.696 -17.994 18.813 1.00 94.94 288 CYS A CA 1
ATOM 2294 C C . CYS A 1 288 ? -3.820 -16.850 19.355 1.00 94.94 288 CYS A C 1
ATOM 2296 O O . CYS A 1 288 ? -2.758 -16.592 18.795 1.00 94.94 288 CYS A O 1
ATOM 2298 N N . THR A 1 289 ? -4.238 -16.161 20.424 1.00 93.12 289 THR A N 1
ATOM 2299 C CA . THR A 1 289 ? -3.563 -14.960 20.951 1.00 93.12 289 THR A CA 1
ATOM 2300 C C . THR A 1 289 ? -2.098 -15.194 21.314 1.00 93.12 289 THR A C 1
ATOM 2302 O O . THR A 1 289 ? -1.243 -14.412 20.912 1.00 93.12 289 THR A O 1
ATOM 2305 N N . GLU A 1 290 ? -1.796 -16.269 22.041 1.00 91.25 290 GLU A N 1
ATOM 2306 C CA . GLU A 1 290 ? -0.429 -16.575 22.483 1.00 91.25 290 GLU A CA 1
ATOM 2307 C C . GLU A 1 290 ? 0.495 -16.861 21.292 1.00 91.25 290 GLU A C 1
ATOM 2309 O O . GLU A 1 290 ? 1.521 -16.203 21.136 1.00 91.25 290 GLU A O 1
ATOM 2314 N N . ALA A 1 291 ? 0.063 -17.741 20.382 1.00 91.88 291 ALA A N 1
ATOM 2315 C CA . ALA A 1 291 ? 0.790 -18.041 19.150 1.00 91.88 291 ALA A CA 1
ATOM 2316 C C . ALA A 1 291 ? 0.989 -16.791 18.275 1.00 91.88 291 ALA A C 1
ATOM 2318 O O . ALA A 1 291 ? 2.057 -16.598 17.695 1.00 91.88 291 ALA A O 1
ATOM 2319 N N . PHE A 1 292 ? -0.017 -15.915 18.185 1.00 94.88 292 PHE A N 1
ATOM 2320 C CA . PHE A 1 292 ? 0.105 -14.656 17.451 1.00 94.88 292 PHE A CA 1
ATOM 2321 C C . PHE A 1 292 ? 1.172 -13.749 18.069 1.00 94.88 292 PHE A C 1
ATOM 2323 O O . PHE A 1 292 ? 2.020 -13.239 17.339 1.00 94.88 292 PHE A O 1
ATOM 2330 N N . LEU A 1 293 ? 1.153 -13.569 19.395 1.00 91.06 293 LEU A N 1
ATOM 2331 C CA . LEU A 1 293 ? 2.122 -12.731 20.101 1.00 91.06 293 LEU A CA 1
ATOM 2332 C C . LEU A 1 293 ? 3.548 -13.273 19.969 1.00 91.06 293 LEU A C 1
ATOM 2334 O O . LEU A 1 293 ? 4.460 -12.497 19.698 1.00 91.06 293 LEU A O 1
ATOM 2338 N N . GLU A 1 294 ? 3.737 -14.587 20.074 1.00 87.88 294 GLU A N 1
ATOM 2339 C CA . GLU A 1 294 ? 5.040 -15.219 19.851 1.00 87.88 294 GLU A CA 1
ATOM 2340 C C . GLU A 1 294 ? 5.556 -14.949 18.430 1.00 87.88 294 GLU A C 1
ATOM 2342 O O . GLU A 1 294 ? 6.712 -14.573 18.241 1.00 87.88 294 GLU A O 1
ATOM 2347 N N . ASN A 1 295 ? 4.701 -15.071 17.414 1.00 90.62 295 ASN A N 1
ATOM 2348 C CA . ASN A 1 295 ? 5.132 -14.864 16.035 1.00 90.62 295 ASN A CA 1
ATOM 2349 C C . ASN A 1 295 ? 5.378 -13.384 15.710 1.00 90.62 295 ASN A C 1
ATOM 2351 O O . ASN A 1 295 ? 6.434 -13.053 15.176 1.00 90.62 295 ASN A O 1
ATOM 2355 N N . ILE A 1 296 ? 4.447 -12.479 16.039 1.00 88.56 296 ILE A N 1
ATOM 2356 C CA . ILE A 1 296 ? 4.516 -11.060 15.635 1.00 88.56 296 ILE A CA 1
ATOM 2357 C C . ILE A 1 296 ? 5.746 -10.345 16.215 1.00 88.56 296 ILE A C 1
ATOM 2359 O O . ILE A 1 296 ? 6.337 -9.479 15.565 1.00 88.56 296 ILE A O 1
ATOM 2363 N N . GLN A 1 297 ? 6.173 -10.730 17.420 1.00 83.94 297 GLN A N 1
ATOM 2364 C CA . GLN A 1 297 ? 7.373 -10.191 18.062 1.00 83.94 297 GLN A CA 1
ATOM 2365 C C . GLN A 1 297 ? 8.644 -10.604 17.308 1.00 83.94 297 GLN A C 1
ATOM 2367 O O . GLN A 1 297 ? 9.558 -9.794 17.141 1.00 83.94 297 GLN A O 1
ATOM 2372 N N . ASN A 1 298 ? 8.644 -11.821 16.760 1.00 82.06 298 ASN A N 1
ATOM 2373 C CA . ASN A 1 298 ? 9.752 -12.432 16.030 1.00 82.06 298 ASN A CA 1
ATOM 2374 C C . ASN A 1 298 ? 9.785 -12.091 14.531 1.00 82.06 298 ASN A C 1
ATOM 2376 O O . ASN A 1 298 ? 10.621 -12.620 13.798 1.00 82.06 298 ASN A O 1
ATOM 2380 N N . PHE A 1 299 ? 8.917 -11.190 14.054 1.00 84.06 299 PHE A N 1
ATOM 2381 C CA . PHE A 1 299 ? 8.972 -10.732 12.664 1.00 84.06 299 PHE A CA 1
ATOM 2382 C C . PHE A 1 299 ? 10.369 -10.183 12.321 1.00 84.06 299 PHE A C 1
ATOM 2384 O O . PHE A 1 299 ? 10.996 -9.543 13.170 1.00 84.06 299 PHE A O 1
ATOM 2391 N N . PRO A 1 300 ? 10.847 -10.327 11.075 1.00 80.12 300 PRO A N 1
ATOM 2392 C CA . PRO A 1 300 ? 12.165 -9.846 10.665 1.00 80.12 300 PRO A CA 1
ATOM 2393 C C . PRO A 1 300 ? 12.420 -8.385 11.059 1.00 80.12 300 PRO A C 1
ATOM 2395 O O . PRO A 1 300 ? 11.582 -7.507 10.833 1.00 80.12 300 PRO A O 1
ATOM 2398 N N . LEU A 1 301 ? 13.570 -8.126 11.680 1.00 76.88 301 LEU A N 1
ATOM 2399 C CA . LEU A 1 301 ? 14.028 -6.803 12.102 1.00 76.88 301 LEU A CA 1
ATOM 2400 C C . LEU A 1 301 ? 15.276 -6.438 11.293 1.00 76.88 301 LEU A C 1
ATOM 2402 O O . LEU A 1 301 ? 16.228 -7.212 11.254 1.00 76.88 301 LEU A O 1
ATOM 2406 N N . GLY A 1 302 ? 15.271 -5.270 10.651 1.00 77.81 302 GLY A N 1
ATOM 2407 C CA . GLY A 1 302 ? 16.485 -4.700 10.064 1.00 77.81 302 GLY A CA 1
ATOM 2408 C C . GLY A 1 302 ? 17.300 -3.947 11.100 1.00 77.81 302 GLY A C 1
ATOM 2409 O O . GLY A 1 302 ? 16.771 -3.544 12.137 1.00 77.81 302 GLY A O 1
ATOM 2410 N N . GLU A 1 303 ? 18.572 -3.719 10.790 1.00 81.50 303 GLU A N 1
ATOM 2411 C CA . GLU A 1 303 ? 19.488 -2.974 11.659 1.00 81.50 303 GLU A CA 1
ATOM 2412 C C . GLU A 1 303 ? 19.030 -1.550 11.937 1.00 81.50 303 GLU A C 1
ATOM 2414 O O . GLU A 1 303 ? 19.172 -1.067 13.056 1.00 81.50 303 GLU A O 1
ATOM 2419 N N . ASP A 1 304 ? 18.431 -0.904 10.940 1.00 87.06 304 ASP A N 1
ATOM 2420 C CA . ASP A 1 304 ? 17.981 0.485 11.013 1.00 87.06 304 ASP A CA 1
ATOM 2421 C C . ASP A 1 304 ? 16.585 0.644 11.637 1.00 87.06 304 ASP A C 1
ATOM 2423 O O . ASP A 1 304 ? 15.974 1.709 11.559 1.00 87.06 304 ASP A O 1
ATOM 2427 N N . ARG A 1 305 ? 16.059 -0.408 12.280 1.00 88.75 305 ARG A N 1
ATOM 2428 C CA . ARG A 1 305 ? 14.779 -0.360 12.997 1.00 88.75 305 ARG A CA 1
ATOM 2429 C C . ARG A 1 305 ? 14.795 0.766 14.027 1.00 88.75 305 ARG A C 1
ATOM 2431 O O . ARG A 1 305 ? 15.612 0.747 14.942 1.00 88.75 305 ARG A O 1
ATOM 2438 N N . ILE A 1 306 ? 13.841 1.688 13.951 1.00 89.44 306 ILE A N 1
ATOM 2439 C CA . ILE A 1 306 ? 13.690 2.734 14.973 1.00 89.44 306 ILE A CA 1
ATOM 2440 C C . ILE A 1 306 ? 12.713 2.273 16.050 1.00 89.44 306 ILE A C 1
ATOM 2442 O O . ILE A 1 306 ? 13.013 2.339 17.242 1.00 89.44 306 ILE A O 1
ATOM 2446 N N . ARG A 1 307 ? 11.543 1.772 15.635 1.00 90.44 307 ARG A N 1
ATOM 2447 C CA . ARG A 1 307 ? 10.501 1.308 16.560 1.00 90.44 307 ARG A CA 1
ATOM 2448 C C . ARG A 1 307 ? 9.768 0.077 16.040 1.00 90.44 307 ARG A C 1
ATOM 2450 O O . ARG A 1 307 ? 9.465 -0.019 14.845 1.00 90.44 307 ARG A O 1
ATOM 2457 N N . ARG A 1 308 ? 9.423 -0.826 16.957 1.00 91.75 308 ARG A N 1
ATOM 2458 C CA . ARG A 1 308 ? 8.349 -1.811 16.818 1.00 91.75 308 ARG A CA 1
ATOM 2459 C C . ARG A 1 308 ? 7.591 -1.896 18.137 1.00 91.75 308 ARG A C 1
ATOM 2461 O O . ARG A 1 308 ? 8.169 -2.290 19.139 1.00 91.75 308 ARG A O 1
ATOM 2468 N N . SER A 1 309 ? 6.299 -1.619 18.108 1.00 93.06 309 SER A N 1
ATOM 2469 C CA . SER A 1 309 ? 5.427 -1.777 19.271 1.00 93.06 309 SER A CA 1
ATOM 2470 C C . SER A 1 309 ? 4.190 -2.577 18.873 1.00 93.06 309 SER A C 1
ATOM 2472 O O . SER A 1 309 ? 3.722 -2.462 17.741 1.00 93.06 309 SER A O 1
ATOM 2474 N N . VAL A 1 310 ? 3.655 -3.388 19.781 1.00 95.12 310 VAL A N 1
ATOM 2475 C CA . VAL A 1 310 ? 2.379 -4.092 19.608 1.00 95.12 310 VAL A CA 1
ATOM 2476 C C . VAL A 1 310 ? 1.452 -3.664 20.731 1.00 95.12 310 VAL A C 1
ATOM 2478 O O . VAL A 1 310 ? 1.801 -3.762 21.905 1.00 95.12 310 VAL A O 1
ATOM 2481 N N . VAL A 1 311 ? 0.273 -3.178 20.363 1.00 95.00 311 VAL A N 1
ATOM 2482 C CA . VAL A 1 311 ? -0.740 -2.655 21.280 1.00 95.00 311 VAL A CA 1
ATOM 2483 C C . VAL A 1 311 ? -1.948 -3.571 21.230 1.00 95.00 311 VAL A C 1
ATOM 2485 O O . VAL A 1 311 ? -2.463 -3.837 20.145 1.00 95.00 311 VAL A O 1
ATOM 2488 N N . GLN A 1 312 ? -2.417 -4.043 22.380 1.00 94.75 312 GLN A N 1
ATOM 2489 C CA . GLN A 1 312 ? -3.670 -4.786 22.465 1.00 94.75 312 GLN A CA 1
ATOM 2490 C C . GLN A 1 312 ? -4.814 -3.795 22.685 1.00 94.75 312 GLN A C 1
ATOM 2492 O O . GLN A 1 312 ? -4.910 -3.186 23.739 1.00 94.75 312 GLN A O 1
ATOM 2497 N N . THR A 1 313 ? -5.670 -3.612 21.683 1.00 93.56 313 THR A N 1
ATOM 2498 C CA . THR A 1 313 ? -6.750 -2.598 21.676 1.00 93.56 313 THR A CA 1
ATOM 2499 C C . THR A 1 313 ? -8.141 -3.176 21.942 1.00 93.56 313 THR A C 1
ATOM 2501 O O . THR A 1 313 ? -9.127 -2.448 22.006 1.00 93.56 313 THR A O 1
ATOM 2504 N N . GLY A 1 314 ? -8.213 -4.494 22.104 1.00 90.56 314 GLY A N 1
ATOM 2505 C CA . GLY A 1 314 ? -9.396 -5.256 22.478 1.00 90.56 314 GLY A CA 1
ATOM 2506 C C . GLY A 1 314 ? -8.989 -6.684 22.838 1.00 90.56 314 GLY A C 1
ATOM 2507 O O . GLY A 1 314 ? -7.820 -7.047 22.720 1.00 90.56 314 GLY A O 1
ATOM 2508 N N . GLU A 1 315 ? -9.945 -7.522 23.242 1.00 90.88 315 GLU A N 1
ATOM 2509 C CA . GLU A 1 315 ? -9.663 -8.894 23.704 1.00 90.88 315 GLU A CA 1
ATOM 2510 C C . GLU A 1 315 ? -8.822 -9.700 22.696 1.00 90.88 315 GLU A C 1
ATOM 2512 O O . GLU A 1 315 ? -7.901 -10.420 23.076 1.00 90.88 315 GLU A O 1
ATOM 2517 N N . ARG A 1 316 ? -9.097 -9.524 21.397 1.00 94.25 316 ARG A N 1
ATOM 2518 C CA . ARG A 1 316 ? -8.416 -10.209 20.285 1.00 94.25 316 ARG A CA 1
ATOM 2519 C C . ARG A 1 316 ? -7.965 -9.255 19.179 1.00 94.25 316 ARG A C 1
ATOM 2521 O O . ARG A 1 316 ? -7.730 -9.685 18.053 1.00 94.25 316 ARG A O 1
ATOM 2528 N N . GLU A 1 317 ? -7.896 -7.962 19.478 1.00 95.50 317 GLU A N 1
ATOM 2529 C CA . GLU A 1 317 ? -7.545 -6.924 18.507 1.00 95.50 317 GLU A CA 1
ATOM 2530 C C . GLU A 1 317 ? -6.193 -6.315 18.854 1.00 95.50 317 GLU A C 1
ATOM 2532 O O . GLU A 1 317 ? -6.000 -5.775 19.944 1.00 95.50 317 GLU A O 1
ATOM 2537 N N . PHE A 1 318 ? -5.266 -6.371 17.904 1.00 96.38 318 PHE A N 1
ATOM 2538 C CA . PHE A 1 318 ? -3.893 -5.920 18.075 1.00 96.38 318 PHE A CA 1
ATOM 2539 C C . PHE A 1 318 ? -3.516 -4.924 16.988 1.00 96.38 318 PHE A C 1
ATOM 2541 O O . PHE A 1 318 ? -3.968 -5.021 15.848 1.00 96.38 318 PHE A O 1
ATOM 2548 N N . ILE A 1 319 ? -2.655 -3.976 17.333 1.00 96.88 319 ILE A N 1
ATOM 2549 C CA . ILE A 1 319 ? -2.082 -3.014 16.399 1.00 96.88 319 ILE A CA 1
ATOM 2550 C C . ILE A 1 319 ? -0.565 -3.114 16.487 1.00 96.88 319 ILE A C 1
ATOM 2552 O O . ILE A 1 319 ? 0.005 -2.863 17.546 1.00 96.88 319 ILE A O 1
ATOM 2556 N N . ALA A 1 320 ? 0.089 -3.462 15.380 1.00 95.44 320 ALA A N 1
ATOM 2557 C CA . ALA A 1 320 ? 1.537 -3.361 15.258 1.00 95.44 320 ALA A CA 1
ATOM 2558 C C . ALA A 1 320 ? 1.910 -1.988 14.692 1.00 95.44 320 ALA A C 1
ATOM 2560 O O . ALA A 1 320 ? 1.412 -1.583 13.643 1.00 95.44 320 ALA A O 1
ATOM 2561 N N . ILE A 1 321 ? 2.804 -1.290 15.381 1.00 95.19 321 ILE A N 1
ATOM 2562 C CA . ILE A 1 321 ? 3.328 0.019 15.002 1.00 95.19 321 ILE A CA 1
ATOM 2563 C C . ILE A 1 321 ? 4.806 -0.157 14.687 1.00 95.19 321 ILE A C 1
ATOM 2565 O O . ILE A 1 321 ? 5.575 -0.596 15.540 1.00 95.19 321 ILE A O 1
ATOM 2569 N N . THR A 1 322 ? 5.219 0.190 13.474 1.00 93.38 322 THR A N 1
ATOM 2570 C CA . THR A 1 322 ? 6.619 0.111 13.054 1.00 93.38 322 THR A CA 1
ATOM 2571 C C . THR A 1 322 ? 7.113 1.411 12.461 1.00 93.38 322 THR A C 1
ATOM 2573 O O . THR A 1 322 ? 6.423 1.976 11.622 1.00 93.38 322 THR A O 1
ATOM 2576 N N . ARG A 1 323 ? 8.323 1.830 12.841 1.00 91.69 323 ARG A N 1
ATOM 2577 C CA . ARG A 1 323 ? 9.013 2.998 12.284 1.00 91.69 323 ARG A CA 1
ATOM 2578 C C . ARG A 1 323 ? 10.395 2.602 11.784 1.00 91.69 323 ARG A C 1
ATOM 2580 O O . ARG A 1 323 ? 11.181 2.063 12.567 1.00 91.69 323 ARG A O 1
ATOM 2587 N N . ASP A 1 324 ? 10.657 2.881 10.513 1.00 90.25 324 ASP A N 1
ATOM 2588 C CA . ASP A 1 324 ? 11.884 2.532 9.790 1.00 90.25 324 ASP A CA 1
ATOM 2589 C C . ASP A 1 324 ? 12.229 3.621 8.764 1.00 90.25 324 ASP A C 1
ATOM 2591 O O . ASP A 1 324 ? 11.310 4.288 8.280 1.00 90.25 324 ASP A O 1
ATOM 2595 N N . PRO A 1 325 ? 13.497 3.765 8.345 1.00 90.00 325 PRO A N 1
ATOM 2596 C CA . PRO A 1 325 ? 13.815 4.420 7.080 1.00 90.00 325 PRO A CA 1
ATOM 2597 C C . PRO A 1 325 ? 13.083 3.754 5.914 1.00 90.00 325 PRO A C 1
ATOM 2599 O O . PRO A 1 325 ? 12.889 2.533 5.903 1.00 90.00 325 PRO A O 1
ATOM 2602 N N . ILE A 1 326 ? 12.698 4.549 4.917 1.00 86.44 326 ILE A N 1
ATOM 2603 C CA . ILE A 1 326 ? 11.947 4.056 3.757 1.00 86.44 326 ILE A CA 1
ATOM 2604 C C . ILE A 1 326 ? 12.693 2.932 3.020 1.00 86.44 326 ILE A C 1
ATOM 2606 O O . ILE A 1 326 ? 12.101 1.895 2.725 1.00 86.44 326 ILE A O 1
ATOM 2610 N N . GLU A 1 327 ? 14.006 3.078 2.834 1.00 83.75 327 GLU A N 1
ATOM 2611 C CA . GLU A 1 327 ? 14.851 2.083 2.164 1.00 83.75 327 GLU A CA 1
ATOM 2612 C C . GLU A 1 327 ? 14.924 0.767 2.949 1.00 83.75 327 GLU A C 1
ATOM 2614 O O . GLU A 1 327 ? 14.768 -0.319 2.388 1.00 83.75 327 GLU A O 1
ATOM 2619 N N . ALA A 1 328 ? 15.074 0.850 4.275 1.00 82.62 328 ALA A N 1
ATOM 2620 C CA . ALA A 1 328 ? 15.089 -0.323 5.144 1.00 82.62 328 ALA A CA 1
ATOM 2621 C C . ALA A 1 328 ? 13.734 -1.049 5.143 1.00 82.62 328 ALA A C 1
ATOM 2623 O O . ALA A 1 328 ? 13.690 -2.282 5.170 1.00 82.62 328 ALA A O 1
ATOM 2624 N N . LYS A 1 329 ? 12.620 -0.303 5.077 1.00 84.31 329 LYS A N 1
ATOM 2625 C CA . LYS A 1 329 ? 11.284 -0.891 4.926 1.00 84.31 329 LYS A CA 1
ATOM 2626 C C . LYS A 1 329 ? 11.178 -1.663 3.609 1.00 84.31 329 LYS A C 1
ATOM 2628 O O . LYS A 1 329 ? 10.773 -2.822 3.649 1.00 84.31 329 LYS A O 1
ATOM 2633 N N . ILE A 1 330 ? 11.561 -1.051 2.486 1.00 81.12 330 ILE A N 1
ATOM 2634 C CA . ILE A 1 330 ? 11.507 -1.672 1.151 1.00 81.12 330 ILE A CA 1
ATOM 2635 C C . ILE A 1 330 ? 12.353 -2.949 1.120 1.00 81.12 330 ILE A C 1
ATOM 2637 O O . ILE A 1 330 ? 11.874 -3.999 0.695 1.00 81.12 330 ILE A O 1
ATOM 2641 N N . ALA A 1 331 ? 13.581 -2.891 1.640 1.00 81.00 331 ALA A N 1
ATOM 2642 C CA . ALA A 1 331 ? 14.493 -4.031 1.658 1.00 81.00 331 ALA A CA 1
ATOM 2643 C C . ALA A 1 331 ? 13.966 -5.226 2.478 1.00 81.00 331 ALA A C 1
ATOM 2645 O O . ALA A 1 331 ? 14.239 -6.379 2.142 1.00 81.00 331 ALA A O 1
ATOM 2646 N N . LEU A 1 332 ? 13.213 -4.971 3.553 1.00 82.31 332 LEU A N 1
ATOM 2647 C CA . LEU A 1 332 ? 12.648 -6.015 4.417 1.00 82.31 332 LEU A CA 1
ATOM 2648 C C . LEU A 1 332 ? 11.274 -6.515 3.971 1.00 82.31 332 LEU A C 1
ATOM 2650 O O . LEU A 1 332 ? 10.814 -7.526 4.505 1.00 82.31 332 LEU A O 1
ATOM 2654 N N . GLU A 1 333 ? 10.606 -5.828 3.046 1.00 82.75 333 GLU A N 1
ATOM 2655 C CA . GLU A 1 333 ? 9.221 -6.117 2.667 1.00 82.75 333 GLU A CA 1
ATOM 2656 C C . GLU A 1 333 ? 9.000 -7.593 2.273 1.00 82.75 333 GLU A C 1
ATOM 2658 O O . GLU A 1 333 ? 8.085 -8.199 2.830 1.00 82.75 333 GLU A O 1
ATOM 2663 N N . PRO A 1 334 ? 9.861 -8.251 1.462 1.00 82.19 334 PRO A N 1
ATOM 2664 C CA . PRO A 1 334 ? 9.668 -9.663 1.112 1.00 82.19 334 PRO A CA 1
ATOM 2665 C C . PRO A 1 334 ? 9.683 -10.599 2.329 1.00 82.19 334 PRO A C 1
ATOM 2667 O O . PRO A 1 334 ? 8.864 -11.510 2.437 1.00 82.19 334 PRO A O 1
ATOM 2670 N N . LEU A 1 335 ? 10.588 -10.352 3.282 1.00 81.56 335 LEU A N 1
ATOM 2671 C CA . LEU A 1 335 ? 10.691 -11.141 4.511 1.00 81.56 335 LEU A CA 1
ATOM 2672 C C . LEU A 1 335 ? 9.505 -10.873 5.447 1.00 81.56 335 LEU A C 1
ATOM 2674 O O . LEU A 1 335 ? 9.041 -11.780 6.137 1.00 81.56 335 LEU A O 1
ATOM 2678 N N . ARG A 1 336 ? 9.000 -9.633 5.479 1.00 83.94 336 ARG A N 1
ATOM 2679 C CA . ARG A 1 336 ? 7.809 -9.269 6.260 1.00 83.94 336 ARG A CA 1
ATOM 2680 C C . ARG A 1 336 ? 6.551 -9.924 5.701 1.00 83.94 336 ARG A C 1
ATOM 2682 O O . ARG A 1 336 ? 5.754 -10.408 6.498 1.00 83.94 336 ARG A O 1
ATOM 2689 N N . LEU A 1 337 ? 6.394 -9.967 4.378 1.00 83.88 337 LEU A N 1
ATOM 2690 C CA . LEU A 1 337 ? 5.285 -10.663 3.723 1.00 83.88 337 LEU A CA 1
ATOM 2691 C C . LEU A 1 337 ? 5.333 -12.163 4.021 1.00 83.88 337 LEU A C 1
ATOM 2693 O O . LEU A 1 337 ? 4.348 -12.713 4.495 1.00 83.88 337 LEU A O 1
ATOM 2697 N N . GLN A 1 338 ? 6.506 -12.793 3.908 1.00 82.38 338 GLN A N 1
ATOM 2698 C CA . GLN A 1 338 ? 6.668 -14.203 4.274 1.00 82.38 338 GLN A CA 1
ATOM 2699 C C . GLN A 1 338 ? 6.316 -14.480 5.749 1.00 82.38 338 GLN A C 1
ATOM 2701 O O . GLN A 1 338 ? 5.697 -15.495 6.069 1.00 82.38 338 GLN A O 1
ATOM 2706 N N . ALA A 1 339 ? 6.700 -13.583 6.663 1.00 84.81 339 ALA A N 1
ATOM 2707 C CA . ALA A 1 339 ? 6.329 -13.697 8.073 1.00 84.81 339 ALA A CA 1
ATOM 2708 C C . ALA A 1 339 ? 4.816 -13.506 8.295 1.00 84.81 339 ALA A C 1
ATOM 2710 O O . ALA A 1 339 ? 4.233 -14.177 9.148 1.00 84.81 339 ALA A O 1
ATOM 2711 N N . LEU A 1 340 ? 4.176 -12.626 7.517 1.00 87.75 340 LEU A N 1
ATOM 2712 C CA . LEU A 1 340 ? 2.731 -12.410 7.549 1.00 87.75 340 LEU A CA 1
ATOM 2713 C C . LEU A 1 340 ? 1.959 -13.641 7.058 1.00 87.75 340 LEU A C 1
ATOM 2715 O O . LEU A 1 340 ? 1.029 -14.070 7.741 1.00 87.75 340 LEU A O 1
ATOM 2719 N N . ASP A 1 341 ? 2.388 -14.250 5.952 1.00 87.12 341 ASP A N 1
ATOM 2720 C CA . ASP A 1 341 ? 1.824 -15.505 5.435 1.00 87.12 341 ASP A CA 1
ATOM 2721 C C . ASP A 1 341 ? 1.913 -16.614 6.497 1.00 87.12 341 ASP A C 1
ATOM 2723 O O . ASP A 1 341 ? 0.968 -17.374 6.727 1.00 87.12 341 ASP A O 1
ATOM 2727 N N . GLY A 1 342 ? 3.029 -16.648 7.235 1.00 86.69 342 GLY A N 1
ATOM 2728 C CA . GLY A 1 342 ? 3.248 -17.572 8.345 1.00 86.69 342 GLY A CA 1
ATOM 2729 C C . GLY A 1 342 ? 2.207 -17.470 9.464 1.00 86.69 342 GLY A C 1
ATOM 2730 O O . GLY A 1 342 ? 1.904 -18.483 10.091 1.00 86.69 342 GLY A O 1
ATOM 2731 N N . ILE A 1 343 ? 1.607 -16.296 9.692 1.00 91.62 343 ILE A N 1
ATOM 2732 C CA . ILE A 1 343 ? 0.592 -16.084 10.738 1.00 91.62 343 ILE A CA 1
ATOM 2733 C C . ILE A 1 343 ? -0.836 -15.959 10.203 1.00 91.62 343 ILE A C 1
ATOM 2735 O O . ILE A 1 343 ? -1.765 -15.853 10.999 1.00 91.62 343 ILE A O 1
ATOM 2739 N N . GLU A 1 344 ? -1.048 -16.000 8.886 1.00 90.56 344 GLU A N 1
ATOM 2740 C CA . GLU A 1 344 ? -2.358 -15.809 8.246 1.00 90.56 344 GLU A CA 1
ATOM 2741 C C . GLU A 1 344 ? -3.436 -16.738 8.834 1.00 90.56 344 GLU A C 1
ATOM 2743 O O . GLU A 1 344 ? -4.584 -16.347 9.066 1.00 90.56 344 GLU A O 1
ATOM 2748 N N . HIS A 1 345 ? -3.048 -17.976 9.146 1.00 90.75 345 HIS A N 1
ATOM 2749 C CA . HIS A 1 345 ? -3.918 -18.991 9.732 1.00 90.75 345 HIS A CA 1
ATOM 2750 C C . HIS A 1 345 ? -4.420 -18.642 11.148 1.00 90.75 345 HIS A C 1
ATOM 2752 O O . HIS A 1 345 ? -5.439 -19.200 11.569 1.00 90.75 345 HIS A O 1
ATOM 2758 N N . LEU A 1 346 ? -3.776 -17.699 11.844 1.00 94.69 346 LEU A N 1
ATOM 2759 C CA . LEU A 1 346 ? -4.140 -17.202 13.176 1.00 94.69 346 LEU A CA 1
ATOM 2760 C C . LEU A 1 346 ? -5.117 -16.016 13.131 1.00 94.69 346 LEU A C 1
ATOM 2762 O O . LEU A 1 346 ? -5.660 -15.640 14.169 1.00 94.69 346 LEU A O 1
ATOM 2766 N N . LEU A 1 347 ? -5.349 -15.417 11.958 1.00 94.94 347 LEU A N 1
ATOM 2767 C CA . LEU A 1 347 ? -6.049 -14.137 11.819 1.00 94.94 347 LEU A CA 1
ATOM 2768 C C . LEU A 1 347 ? -7.493 -14.293 11.316 1.00 94.94 347 LEU A C 1
ATOM 2770 O O . LEU A 1 347 ? -7.801 -15.136 10.469 1.00 94.94 347 LEU A O 1
ATOM 2774 N N . GLU A 1 348 ? -8.388 -13.462 11.843 1.00 92.12 348 GLU A N 1
ATOM 2775 C CA . GLU A 1 348 ? -9.716 -13.206 11.288 1.00 92.12 348 GLU A CA 1
ATOM 2776 C C . GLU A 1 348 ? -9.643 -12.192 10.141 1.00 92.12 348 GLU A C 1
ATOM 2778 O O . GLU A 1 348 ? -8.694 -11.420 10.019 1.00 92.12 348 GLU A O 1
ATOM 2783 N N . TRP A 1 349 ? -10.679 -12.193 9.308 1.00 82.44 349 TRP A N 1
ATOM 2784 C CA . TRP A 1 349 ? -10.849 -11.217 8.241 1.00 82.44 349 TRP A CA 1
ATOM 2785 C C . TRP A 1 349 ? -11.438 -9.898 8.770 1.00 82.44 349 TRP A C 1
ATOM 2787 O O . TRP A 1 349 ? -12.337 -9.894 9.614 1.00 82.44 349 TRP A O 1
ATOM 2797 N N . PHE A 1 350 ? -10.927 -8.796 8.233 1.00 70.44 350 PHE A N 1
ATOM 2798 C CA . PHE A 1 350 ? -11.500 -7.457 8.179 1.00 70.44 350 PHE A CA 1
ATOM 2799 C C . PHE A 1 350 ? -12.004 -7.235 6.751 1.00 70.44 350 PHE A C 1
ATOM 2801 O O . PHE A 1 350 ? -11.205 -6.954 5.859 1.00 70.44 350 PHE A O 1
ATOM 2808 N N . ASP A 1 351 ? -13.304 -7.392 6.522 1.00 75.75 351 ASP A N 1
ATOM 2809 C CA . ASP A 1 351 ? -13.879 -7.308 5.175 1.00 75.75 351 ASP A CA 1
ATOM 2810 C C . ASP A 1 351 ? -13.107 -8.220 4.188 1.00 75.75 351 ASP A C 1
ATOM 2812 O O . ASP A 1 351 ? -13.126 -9.443 4.349 1.00 75.75 351 ASP A O 1
ATOM 2816 N N . ASP A 1 352 ? -12.362 -7.636 3.242 1.00 76.88 352 ASP A N 1
ATOM 2817 C CA . ASP A 1 352 ? -11.610 -8.335 2.190 1.00 76.88 352 ASP A CA 1
ATOM 2818 C C . ASP A 1 352 ? -10.121 -8.594 2.516 1.00 76.88 352 ASP A C 1
ATOM 2820 O O . ASP A 1 352 ? -9.370 -9.053 1.652 1.00 76.88 352 ASP A O 1
ATOM 2824 N N . SER A 1 353 ? -9.645 -8.301 3.733 1.00 83.00 353 SER A N 1
ATOM 2825 C CA . SER A 1 353 ? -8.243 -8.520 4.140 1.00 83.00 353 SER A CA 1
ATOM 2826 C C . SER A 1 353 ? -8.122 -9.046 5.569 1.00 83.00 353 SER A C 1
ATOM 2828 O O . SER A 1 353 ? -8.938 -8.739 6.421 1.00 83.00 353 SER A O 1
ATOM 2830 N N . ARG A 1 354 ? -7.078 -9.813 5.900 1.00 84.25 354 ARG A N 1
ATOM 2831 C CA . ARG A 1 354 ? -6.800 -10.217 7.301 1.00 84.25 354 ARG A CA 1
ATOM 2832 C C . ARG A 1 354 ? -6.009 -9.180 8.097 1.00 84.25 354 ARG A C 1
ATOM 2834 O O . ARG A 1 354 ? -5.796 -9.339 9.298 1.00 84.25 354 ARG A O 1
ATOM 2841 N N . THR A 1 355 ? -5.587 -8.114 7.429 1.00 87.00 355 THR A N 1
ATOM 2842 C CA . THR A 1 355 ? -4.918 -6.961 8.028 1.00 87.00 355 THR A CA 1
ATOM 2843 C C . THR A 1 355 ? -5.501 -5.663 7.477 1.00 87.00 355 THR A C 1
ATOM 2845 O O . THR A 1 355 ? -5.927 -5.601 6.327 1.00 87.00 355 THR A O 1
ATOM 2848 N N . ASP A 1 356 ? -5.491 -4.606 8.286 1.00 86.06 356 ASP A N 1
ATOM 2849 C CA . ASP A 1 356 ? -5.865 -3.246 7.865 1.00 86.06 356 ASP A CA 1
ATOM 2850 C C . ASP A 1 356 ? -4.644 -2.325 8.068 1.00 86.06 356 ASP A C 1
ATOM 2852 O O . ASP A 1 356 ? -4.486 -1.736 9.150 1.00 86.06 356 ASP A O 1
ATOM 2856 N N . PRO A 1 357 ? -3.693 -2.310 7.104 1.00 89.06 357 PRO A N 1
ATOM 2857 C CA . PRO A 1 357 ? -2.466 -1.533 7.194 1.00 89.06 357 PRO A CA 1
ATOM 2858 C C . PRO A 1 357 ? -2.681 -0.080 6.765 1.00 89.06 357 PRO A C 1
ATOM 2860 O O . PRO A 1 357 ? -3.235 0.209 5.711 1.00 89.06 357 PRO A O 1
ATOM 2863 N N . ARG A 1 358 ? -2.130 0.850 7.542 1.00 90.69 358 ARG A N 1
ATOM 2864 C CA . ARG A 1 358 ? -1.965 2.258 7.167 1.00 90.69 358 ARG A CA 1
ATOM 2865 C C . ARG A 1 358 ? -0.499 2.614 7.283 1.00 90.69 358 ARG A C 1
ATOM 2867 O O . ARG A 1 358 ? 0.102 2.407 8.334 1.00 90.69 358 ARG A O 1
ATOM 2874 N N . SER A 1 359 ? 0.088 3.106 6.202 1.00 89.62 359 SER A N 1
ATOM 2875 C CA . SER A 1 359 ? 1.485 3.536 6.179 1.00 89.62 359 SER A CA 1
ATOM 2876 C C . SER A 1 359 ? 1.590 4.930 5.592 1.00 89.62 359 SER A C 1
ATOM 2878 O O . SER A 1 359 ? 0.822 5.293 4.706 1.00 89.62 359 SER A O 1
ATOM 2880 N N . GLY A 1 360 ? 2.551 5.694 6.086 1.00 87.00 360 GLY A N 1
ATOM 2881 C CA . GLY A 1 360 ? 2.786 7.054 5.638 1.00 87.00 360 GLY A CA 1
ATOM 2882 C C . GLY A 1 360 ? 4.152 7.546 6.073 1.00 87.00 360 GLY A C 1
ATOM 2883 O O . GLY A 1 360 ? 4.810 6.943 6.926 1.00 87.00 360 GLY A O 1
ATOM 2884 N N . VAL A 1 361 ? 4.578 8.647 5.468 1.00 84.81 361 VAL A N 1
ATOM 2885 C CA . VAL A 1 361 ? 5.808 9.330 5.868 1.00 84.81 361 VAL A CA 1
ATOM 2886 C C . VAL A 1 361 ? 5.603 9.903 7.268 1.00 84.81 361 VAL A C 1
ATOM 2888 O O . VAL A 1 361 ? 4.529 10.422 7.586 1.00 84.81 361 VAL A O 1
ATOM 2891 N N . VAL A 1 362 ? 6.626 9.789 8.115 1.00 81.94 362 VAL A N 1
ATOM 2892 C CA . VAL A 1 362 ? 6.635 10.453 9.422 1.00 81.94 362 VAL A CA 1
ATOM 2893 C C . VAL A 1 362 ? 6.643 11.958 9.177 1.00 81.94 362 VAL A C 1
ATOM 2895 O O . VAL A 1 362 ? 7.606 12.486 8.629 1.00 81.94 362 VAL A O 1
ATOM 2898 N N . HIS A 1 363 ? 5.568 12.638 9.566 1.00 74.44 363 HIS A N 1
ATOM 2899 C CA . HIS A 1 363 ? 5.446 14.082 9.366 1.00 74.44 363 HIS A CA 1
ATOM 2900 C C . HIS A 1 363 ? 5.928 14.866 10.588 1.00 74.44 363 HIS A C 1
ATOM 2902 O O . HIS A 1 363 ? 6.570 15.905 10.463 1.00 74.44 363 HIS A O 1
ATOM 2908 N N . HIS A 1 364 ? 5.647 14.348 11.784 1.00 73.69 364 HIS A N 1
ATOM 2909 C CA . HIS A 1 364 ? 6.089 14.957 13.027 1.00 73.69 364 HIS A CA 1
ATOM 2910 C C . HIS A 1 364 ? 6.445 13.895 14.066 1.00 73.69 364 HIS A C 1
ATOM 2912 O O . HIS A 1 364 ? 5.813 12.835 14.149 1.00 73.69 364 HIS A O 1
ATOM 2918 N N . ASP A 1 365 ? 7.459 14.213 14.864 1.00 73.62 365 ASP A N 1
ATOM 2919 C CA . ASP A 1 365 ? 7.951 13.386 15.949 1.00 73.62 365 ASP A CA 1
ATOM 2920 C C . ASP A 1 365 ? 8.199 14.249 17.183 1.00 73.62 365 ASP A C 1
ATOM 2922 O O . ASP A 1 365 ? 9.047 15.142 17.174 1.00 73.62 365 ASP A O 1
ATOM 2926 N N . TRP A 1 366 ? 7.456 13.961 18.245 1.00 76.50 366 TRP A N 1
ATOM 2927 C CA . TRP A 1 366 ? 7.623 14.601 19.535 1.00 76.50 366 TRP A CA 1
ATOM 2928 C C . TRP A 1 366 ? 7.997 13.547 20.571 1.00 76.50 366 TRP A C 1
ATOM 2930 O O . TRP A 1 366 ? 7.312 12.537 20.732 1.00 76.50 366 TRP A O 1
ATOM 2940 N N . VAL A 1 367 ? 9.078 13.790 21.304 1.00 69.50 367 VAL A N 1
ATOM 2941 C CA . VAL A 1 367 ? 9.512 12.957 22.427 1.00 69.50 367 VAL A CA 1
ATOM 2942 C C . VAL A 1 367 ? 9.695 13.875 23.624 1.00 69.50 367 VAL A C 1
ATOM 2944 O O . VAL A 1 367 ? 10.349 14.915 23.518 1.00 69.50 367 VAL A O 1
ATOM 2947 N N . ARG A 1 368 ? 9.101 13.501 24.757 1.00 65.44 368 ARG A N 1
ATOM 2948 C CA . ARG A 1 368 ? 9.260 14.222 26.016 1.00 65.44 368 ARG A CA 1
ATOM 2949 C C . ARG A 1 368 ? 10.737 14.178 26.419 1.00 65.44 368 ARG A C 1
ATOM 2951 O O . ARG A 1 368 ? 11.291 13.091 26.566 1.00 65.44 368 ARG A O 1
ATOM 2958 N N . GLN A 1 369 ? 11.351 15.356 26.546 1.00 49.59 369 GLN A N 1
ATOM 2959 C CA . GLN A 1 369 ? 12.730 15.511 27.025 1.00 49.59 369 GLN A CA 1
ATOM 2960 C C . GLN A 1 369 ? 12.861 15.189 28.511 1.00 49.59 369 GLN A C 1
ATOM 2962 O O . GLN A 1 369 ? 11.912 15.514 29.269 1.00 49.59 369 GLN A O 1
#

pLDDT: mean 84.39, std 17.22, range [27.42, 98.62]

Radius of gyration: 24.49 Å; chains: 1; bounding box: 51×50×73 Å

Sequence (369 aa):
MKIEFHHINCVSKDVEGLDLFYRDILQMQPIPAQQFVRTEATKVDGYDGKIKFVTEGSMQMHLAEKDLNVAAKNKRHINPVENGHIAFRTDDITAFKAHLDAHGIPFADYGTTFSQQWHQIFFHDPEGNVIEVHQELQLQAPRTETMQEQRKAVPLRAGIEPSHNTAAKFAVISRYIPKDGFVEDIVQSLTDAPLSGALSQHMLVTHDNQILTIAFFDAAYDDHENAPVRFSGLESFSDKLVGFPNGGLLEVRSGPVVFDLYIEENARRLKDEMQVLSVVRFKVKTNCTEAFLENIQNFPLGEDRIRRSVVQTGEREFIAITRDPIEAKIALEPLRLQALDGIEHLLEWFDDSRTDPRSGVVHHDWVRQ